Protein AF-A0A4S9UTF8-F1 (afdb_monomer)

Mean predicted aligned error: 4.85 Å

Structure (mmCIF, N/CA/C/O backbone):
data_AF-A0A4S9UTF8-F1
#
_entry.id   AF-A0A4S9UTF8-F1
#
loop_
_atom_site.group_PDB
_atom_site.id
_atom_site.type_symbol
_atom_site.label_atom_id
_atom_site.label_alt_id
_atom_site.label_comp_id
_atom_site.label_asym_id
_atom_site.label_entity_id
_atom_site.label_seq_id
_atom_site.pdbx_PDB_ins_code
_atom_site.Cartn_x
_atom_site.Cartn_y
_atom_site.Cartn_z
_atom_site.occupancy
_atom_site.B_iso_or_equiv
_atom_site.auth_seq_id
_atom_site.auth_comp_id
_atom_site.auth_asym_id
_atom_site.auth_atom_id
_atom_site.pdbx_PDB_model_num
ATOM 1 N N . MET A 1 1 ? -32.671 -12.365 -15.863 1.00 33.53 1 MET A N 1
ATOM 2 C CA . MET A 1 1 ? -31.209 -12.472 -15.680 1.00 33.53 1 MET A CA 1
ATOM 3 C C . MET A 1 1 ? -30.933 -12.474 -14.188 1.00 33.53 1 MET A C 1
ATOM 5 O O . MET A 1 1 ? -31.093 -11.444 -13.550 1.00 33.53 1 MET A O 1
ATOM 9 N N . SER A 1 2 ? -30.651 -13.649 -13.623 1.00 25.20 2 SER A N 1
ATOM 10 C CA . SER A 1 2 ? -30.282 -13.792 -12.212 1.00 25.20 2 SER A CA 1
ATOM 11 C C . SER A 1 2 ? -28.923 -13.144 -11.990 1.00 25.20 2 SER A C 1
ATOM 13 O O . SER A 1 2 ? -27.920 -13.639 -12.501 1.00 25.20 2 SER A O 1
ATOM 15 N N . TYR A 1 3 ? -28.891 -12.052 -11.228 1.00 26.22 3 TYR A N 1
ATOM 16 C CA . TYR A 1 3 ? -27.666 -11.573 -10.604 1.00 26.22 3 TYR A CA 1
ATOM 17 C C . TYR A 1 3 ? -27.252 -12.626 -9.581 1.00 26.22 3 TYR A C 1
ATOM 19 O O . TYR A 1 3 ? -27.783 -12.696 -8.474 1.00 26.22 3 TYR A O 1
ATOM 27 N N . MET A 1 4 ? -26.356 -13.514 -10.002 1.00 26.61 4 MET A N 1
ATOM 28 C CA . MET A 1 4 ? -25.652 -14.404 -9.101 1.00 26.61 4 MET A CA 1
ATOM 29 C C . MET A 1 4 ? -24.876 -13.503 -8.142 1.00 26.61 4 MET A C 1
ATOM 31 O O . MET A 1 4 ? -23.945 -12.816 -8.555 1.00 26.61 4 MET A O 1
ATOM 35 N N . LEU A 1 5 ? -25.331 -13.460 -6.888 1.00 32.47 5 LEU A N 1
ATOM 36 C CA . LEU A 1 5 ? -24.610 -12.953 -5.724 1.00 32.47 5 LEU A CA 1
ATOM 37 C C . LEU A 1 5 ? -23.286 -13.719 -5.628 1.00 32.47 5 LEU A C 1
ATOM 39 O O . LEU A 1 5 ? -23.168 -14.732 -4.942 1.00 32.47 5 LEU A O 1
ATOM 43 N N . LEU A 1 6 ? -22.317 -13.293 -6.425 1.00 30.47 6 LEU A N 1
ATOM 44 C CA . LEU A 1 6 ? -21.001 -13.883 -6.504 1.00 30.47 6 LEU A CA 1
ATOM 45 C C . LEU A 1 6 ? -20.139 -13.240 -5.423 1.00 30.47 6 LEU A C 1
ATOM 47 O O . LEU A 1 6 ? -19.870 -12.046 -5.460 1.00 30.47 6 LEU A O 1
ATOM 51 N N . TYR A 1 7 ? -19.693 -14.095 -4.505 1.00 37.62 7 TYR A N 1
ATOM 52 C CA . TYR A 1 7 ? -18.647 -13.869 -3.511 1.00 37.62 7 TYR A CA 1
ATOM 53 C C . TYR A 1 7 ? -19.020 -12.996 -2.309 1.00 37.62 7 TYR A C 1
ATOM 55 O O . TYR A 1 7 ? -18.947 -11.772 -2.312 1.00 37.62 7 TYR A O 1
ATOM 63 N N . ASN A 1 8 ? -19.327 -13.687 -1.209 1.00 32.66 8 ASN A N 1
ATOM 64 C CA . ASN A 1 8 ? -19.309 -13.127 0.135 1.00 32.66 8 ASN A CA 1
ATOM 65 C C . ASN A 1 8 ? -17.888 -12.589 0.410 1.00 32.66 8 ASN A C 1
ATOM 67 O O . ASN A 1 8 ? -16.921 -13.348 0.493 1.00 32.66 8 ASN A O 1
ATOM 71 N N . SER A 1 9 ? -17.771 -11.266 0.470 1.00 41.00 9 SER A N 1
ATOM 72 C CA . SER A 1 9 ? -16.561 -10.443 0.340 1.00 41.00 9 SER A CA 1
ATOM 73 C C . SER A 1 9 ? -15.587 -10.497 1.527 1.00 41.00 9 SER A C 1
ATOM 75 O O . SER A 1 9 ? -14.962 -9.494 1.862 1.00 41.00 9 SER A O 1
ATOM 77 N N . ARG A 1 10 ? -15.484 -11.631 2.225 1.00 46.41 10 ARG A N 1
ATOM 78 C CA . ARG A 1 10 ? -14.610 -11.778 3.403 1.00 46.41 10 ARG A CA 1
ATOM 79 C C . ARG A 1 10 ? -13.562 -12.875 3.288 1.00 46.41 10 ARG A C 1
ATOM 81 O O . ARG A 1 10 ? -12.653 -12.902 4.105 1.00 46.41 10 ARG A O 1
ATOM 88 N N . ASP A 1 11 ? -13.656 -13.726 2.271 1.00 43.62 11 ASP A N 1
ATOM 89 C CA . ASP A 1 11 ? -12.675 -14.787 2.017 1.00 43.62 11 ASP A CA 1
ATOM 90 C C . ASP A 1 11 ? -12.125 -14.688 0.587 1.00 43.62 11 ASP A C 1
ATOM 92 O O . ASP A 1 11 ? -11.982 -15.669 -0.144 1.00 43.62 11 ASP A O 1
ATOM 96 N N . THR A 1 12 ? -11.845 -13.461 0.138 1.00 41.75 12 THR A N 1
ATOM 97 C CA . THR A 1 12 ? -11.143 -13.224 -1.126 1.00 41.75 12 THR A CA 1
ATOM 98 C C . THR A 1 12 ? -9.655 -13.478 -0.921 1.00 41.75 12 THR A C 1
ATOM 100 O O . THR A 1 12 ? -8.847 -12.562 -0.807 1.00 41.75 12 THR A O 1
ATOM 103 N N . GLY A 1 13 ? -9.299 -14.756 -0.848 1.00 41.16 13 GLY A N 1
ATOM 104 C CA . GLY A 1 13 ? -8.214 -15.280 -1.665 1.00 41.16 13 GLY A CA 1
ATOM 105 C C . GLY A 1 13 ? -6.780 -14.876 -1.338 1.00 41.16 13 GLY A C 1
ATOM 106 O O . GLY A 1 13 ? -5.909 -15.495 -1.930 1.00 41.16 13 GLY A O 1
ATOM 107 N N . LEU A 1 14 ? -6.480 -13.974 -0.399 1.00 43.34 14 LEU A N 1
ATOM 108 C CA . LEU A 1 14 ? -5.104 -13.723 0.073 1.00 43.34 14 LEU A CA 1
ATOM 109 C C . LEU A 1 14 ? -4.776 -14.476 1.376 1.00 43.34 14 LEU A C 1
ATOM 111 O O . LEU A 1 14 ? -3.626 -14.839 1.602 1.00 43.34 14 LEU A O 1
ATOM 115 N N . THR A 1 15 ? -5.776 -14.867 2.168 1.00 40.97 15 THR A N 1
ATOM 116 C CA . THR A 1 15 ? -5.586 -15.547 3.467 1.00 40.97 15 THR A CA 1
ATOM 117 C C . THR A 1 15 ? -5.545 -17.079 3.388 1.00 40.97 15 THR A C 1
ATOM 119 O O . THR A 1 15 ? -4.786 -17.690 4.134 1.00 40.97 15 THR A O 1
ATOM 122 N N . LYS A 1 16 ? -6.263 -17.730 2.456 1.00 42.00 16 LYS A N 1
ATOM 123 C CA . LYS A 1 16 ? -6.234 -19.201 2.288 1.00 42.00 16 LYS A CA 1
ATOM 124 C C . LYS A 1 16 ? -5.822 -19.619 0.873 1.00 42.00 16 LYS A C 1
ATOM 126 O O . LYS A 1 16 ? -6.535 -19.342 -0.090 1.00 42.00 16 LYS A O 1
ATOM 131 N N . ARG A 1 17 ? -4.631 -20.218 0.739 1.00 49.81 17 ARG A N 1
ATOM 132 C CA . ARG A 1 17 ? -4.071 -20.700 -0.536 1.00 49.81 17 ARG A CA 1
ATOM 133 C C . ARG A 1 17 ? -4.984 -21.801 -1.083 1.00 49.81 17 ARG A C 1
ATOM 135 O O . ARG A 1 17 ? -5.144 -22.804 -0.396 1.00 49.81 17 ARG A O 1
ATOM 142 N N . PRO A 1 18 ? -5.556 -21.677 -2.294 1.00 58.59 18 PRO A N 1
ATOM 143 C CA . PRO A 1 18 ? -5.950 -22.868 -3.031 1.00 58.59 18 PRO A CA 1
ATOM 144 C C . PRO A 1 18 ? -4.688 -23.721 -3.188 1.00 58.59 18 PRO A C 1
ATOM 146 O O . PRO A 1 18 ? -3.709 -23.240 -3.765 1.00 58.59 18 PRO A O 1
ATOM 149 N N . ASP A 1 19 ? -4.680 -24.946 -2.659 1.00 59.94 19 ASP A N 1
ATOM 150 C CA . ASP A 1 19 ? -3.477 -25.797 -2.560 1.00 59.94 19 ASP A CA 1
ATOM 151 C C . ASP A 1 19 ? -2.729 -25.970 -3.901 1.00 59.94 19 ASP A C 1
ATOM 153 O O . ASP A 1 19 ? -1.529 -26.238 -3.932 1.00 59.94 19 ASP A O 1
ATOM 157 N N . ASN A 1 20 ? -3.414 -25.705 -5.016 1.00 78.00 20 ASN A N 1
ATOM 158 C CA . ASN A 1 20 ? -2.935 -25.871 -6.383 1.00 78.00 20 ASN A CA 1
ATOM 159 C C . ASN A 1 20 ? -2.398 -24.592 -7.065 1.00 78.00 20 ASN A C 1
ATOM 161 O O . ASN A 1 20 ? -2.164 -24.625 -8.276 1.00 78.00 20 ASN A O 1
ATOM 165 N N . CYS A 1 21 ? -2.204 -23.464 -6.363 1.00 86.81 21 CYS A N 1
ATOM 166 C CA . CYS A 1 21 ? -1.605 -22.284 -7.008 1.00 86.81 21 CYS A CA 1
ATOM 167 C C . CYS A 1 21 ? -0.142 -22.545 -7.428 1.00 86.81 21 CYS A C 1
ATOM 169 O O . CYS A 1 21 ? 0.635 -23.045 -6.597 1.00 86.81 21 CYS A O 1
ATOM 171 N N . PRO A 1 22 ? 0.249 -22.184 -8.672 1.00 85.44 22 PRO A N 1
ATOM 172 C CA . PRO A 1 22 ? 1.628 -22.295 -9.142 1.00 85.44 22 PRO A CA 1
ATOM 173 C C . PRO A 1 22 ? 2.615 -21.572 -8.220 1.00 85.44 22 PRO A C 1
ATOM 175 O O . PRO A 1 22 ? 2.272 -20.578 -7.587 1.00 85.44 22 PRO A O 1
ATOM 178 N N . LYS A 1 23 ? 3.845 -22.085 -8.141 1.00 87.00 23 LYS A N 1
ATOM 179 C CA . LYS A 1 23 ? 4.956 -21.380 -7.490 1.00 87.00 23 LYS A CA 1
ATOM 180 C C . LYS A 1 23 ? 5.585 -20.404 -8.483 1.00 87.00 23 LYS A C 1
ATOM 182 O O . LYS A 1 23 ? 5.668 -20.736 -9.666 1.00 87.00 23 LYS A O 1
ATOM 187 N N . ILE A 1 24 ? 6.095 -19.281 -7.981 1.00 89.31 24 ILE A N 1
ATOM 188 C CA . ILE A 1 24 ? 6.905 -18.349 -8.770 1.00 89.31 24 ILE A CA 1
ATOM 189 C C . ILE A 1 24 ? 8.188 -19.069 -9.235 1.00 89.31 24 ILE A C 1
ATOM 191 O O . ILE A 1 24 ? 8.898 -19.638 -8.396 1.00 89.31 24 ILE A O 1
ATOM 195 N N . PRO A 1 25 ? 8.486 -19.095 -10.547 1.00 87.50 25 PRO A N 1
ATOM 196 C CA . PRO A 1 25 ? 9.751 -19.608 -11.070 1.00 87.50 25 PRO A CA 1
ATOM 197 C C . PRO A 1 25 ? 10.957 -18.802 -10.570 1.00 87.50 25 PRO A C 1
ATOM 199 O O . PRO A 1 25 ? 10.846 -17.610 -10.299 1.00 87.50 25 PRO A O 1
ATOM 202 N N . ARG A 1 26 ? 12.135 -19.433 -10.475 1.00 79.69 26 ARG A N 1
ATOM 203 C CA . ARG A 1 26 ? 13.371 -18.729 -10.068 1.00 79.69 26 ARG A CA 1
ATOM 204 C C . ARG A 1 26 ? 13.816 -17.675 -11.090 1.00 79.69 26 ARG A C 1
ATOM 206 O O . ARG A 1 26 ? 14.504 -16.737 -10.720 1.00 79.69 26 ARG A O 1
ATOM 213 N N . ASP A 1 27 ? 13.423 -17.849 -12.343 1.00 79.12 27 ASP A N 1
ATOM 214 C CA . ASP A 1 27 ? 13.723 -17.031 -13.519 1.00 79.12 27 ASP A CA 1
ATOM 215 C C . ASP A 1 27 ? 12.524 -16.165 -13.942 1.00 79.12 27 ASP A C 1
ATOM 217 O O . ASP A 1 27 ? 12.320 -15.899 -15.122 1.00 79.12 27 ASP A O 1
ATOM 221 N N . ALA A 1 28 ? 11.695 -15.731 -12.986 1.00 87.56 28 ALA A N 1
ATOM 222 C CA . ALA A 1 28 ? 10.507 -14.932 -13.288 1.00 87.56 28 ALA A CA 1
ATOM 223 C C . ALA A 1 28 ? 10.833 -13.580 -13.961 1.00 87.56 28 ALA A C 1
ATOM 225 O O . ALA A 1 28 ? 9.979 -13.034 -14.659 1.00 87.56 28 ALA A O 1
ATOM 226 N N . THR A 1 29 ? 12.041 -13.040 -13.776 1.00 90.56 29 THR A N 1
ATOM 227 C CA . THR A 1 29 ? 12.493 -11.802 -14.422 1.00 90.56 29 THR A CA 1
ATOM 228 C C . THR A 1 29 ? 12.943 -12.068 -15.859 1.00 90.56 29 THR A C 1
ATOM 230 O O . THR A 1 29 ? 13.734 -12.966 -16.140 1.00 90.56 29 THR A O 1
ATOM 233 N N . HIS A 1 30 ? 12.443 -11.268 -16.796 1.00 91.25 30 HIS A N 1
ATOM 234 C CA . HIS A 1 30 ? 12.843 -11.315 -18.201 1.00 91.25 30 HIS A CA 1
ATOM 235 C C . HIS A 1 30 ? 12.611 -9.948 -18.836 1.00 91.25 30 HIS A C 1
ATOM 237 O O . HIS A 1 30 ? 11.731 -9.208 -18.408 1.00 91.25 30 HIS A O 1
ATOM 243 N N . TYR A 1 31 ? 13.402 -9.607 -19.851 1.00 96.12 31 TYR A N 1
ATOM 244 C CA . TYR A 1 31 ? 13.261 -8.329 -20.539 1.00 96.12 31 TYR A CA 1
ATOM 245 C C . TYR A 1 31 ? 11.986 -8.302 -21.399 1.00 96.12 31 TYR A C 1
ATOM 247 O O . TYR A 1 31 ? 11.886 -9.034 -22.384 1.00 96.12 31 TYR A O 1
ATOM 255 N N . ASP A 1 32 ? 11.055 -7.416 -21.052 1.00 95.38 32 ASP A N 1
ATOM 256 C CA . ASP A 1 32 ? 9.895 -7.037 -21.858 1.00 95.38 32 ASP A CA 1
ATOM 257 C C . ASP A 1 32 ? 9.656 -5.517 -21.731 1.00 95.38 32 ASP A C 1
ATOM 259 O O . ASP A 1 32 ? 9.351 -5.030 -20.634 1.00 95.38 32 ASP A O 1
ATOM 263 N N . PRO A 1 33 ? 9.796 -4.739 -22.824 1.00 95.31 33 PRO A N 1
ATOM 264 C CA . PRO A 1 33 ? 9.577 -3.295 -22.805 1.00 95.31 33 PRO A CA 1
ATOM 265 C C . PRO A 1 33 ? 8.090 -2.902 -22.802 1.00 95.31 33 PRO A C 1
ATOM 267 O O . PRO A 1 33 ? 7.767 -1.716 -22.767 1.00 95.31 33 PRO A O 1
ATOM 270 N N . LYS A 1 34 ? 7.165 -3.865 -22.896 1.00 96.38 34 LYS A N 1
ATOM 271 C CA . LYS A 1 34 ? 5.718 -3.632 -22.821 1.00 96.38 34 LYS A CA 1
ATOM 272 C C . LYS A 1 34 ? 5.196 -3.932 -21.418 1.00 96.38 34 LYS A C 1
ATOM 274 O O . LYS A 1 34 ? 5.866 -4.562 -20.609 1.00 96.38 34 LYS A O 1
ATOM 279 N N . LEU A 1 35 ? 3.967 -3.493 -21.143 1.00 97.00 35 LEU A N 1
ATOM 280 C CA . LEU A 1 35 ? 3.271 -3.857 -19.910 1.00 97.00 35 LEU A CA 1
ATOM 281 C C . LEU A 1 35 ? 3.068 -5.384 -19.841 1.00 97.00 35 LEU A C 1
ATOM 283 O O . LEU A 1 35 ? 2.482 -5.940 -20.778 1.00 97.00 35 LEU A O 1
ATOM 287 N N . PRO A 1 36 ? 3.497 -6.053 -18.752 1.00 96.81 36 PRO A N 1
ATOM 288 C CA . PRO A 1 36 ? 3.291 -7.488 -18.574 1.00 96.81 36 PRO A CA 1
ATOM 289 C C . PRO A 1 36 ? 1.811 -7.896 -18.603 1.00 96.81 36 PRO A C 1
ATOM 291 O O . PRO A 1 36 ? 0.938 -7.170 -18.128 1.00 96.81 36 PRO A O 1
ATOM 294 N N . ASP A 1 37 ? 1.522 -9.085 -19.135 1.00 96.31 37 ASP A N 1
ATOM 295 C CA . ASP A 1 37 ? 0.156 -9.611 -19.252 1.00 96.31 37 ASP A CA 1
ATOM 296 C C . ASP A 1 37 ? -0.403 -10.032 -17.868 1.00 96.31 37 ASP A C 1
ATOM 298 O O . ASP A 1 37 ? 0.105 -10.986 -17.255 1.00 96.31 37 ASP A O 1
ATOM 302 N N . PRO A 1 38 ? -1.464 -9.377 -17.347 1.00 95.62 38 PRO A N 1
ATOM 303 C CA . PRO A 1 38 ? -2.068 -9.760 -16.071 1.00 95.62 38 PRO A CA 1
ATOM 304 C C . PRO A 1 38 ? -2.715 -11.153 -16.129 1.00 95.62 38 PRO A C 1
ATOM 306 O O . PRO A 1 38 ? -2.849 -11.802 -15.092 1.00 95.62 38 PRO A O 1
ATOM 309 N N . PHE A 1 39 ? -3.050 -11.657 -17.322 1.00 96.50 39 PHE A N 1
ATOM 310 C CA . PHE A 1 39 ? -3.708 -12.944 -17.550 1.00 96.50 39 PHE A CA 1
ATOM 311 C C . PHE A 1 39 ? -2.739 -14.067 -17.950 1.00 96.50 39 PHE A C 1
ATOM 313 O O . PHE A 1 39 ? -3.159 -15.121 -18.441 1.00 96.50 39 PHE A O 1
ATOM 320 N N . ARG A 1 40 ? -1.441 -13.901 -17.680 1.00 96.06 40 ARG A N 1
ATOM 321 C CA . ARG A 1 40 ? -0.435 -14.969 -17.755 1.00 96.06 40 ARG A CA 1
ATOM 322 C C . ARG A 1 40 ? 0.343 -15.070 -16.454 1.00 96.06 40 ARG A C 1
ATOM 324 O O . ARG A 1 40 ? 0.836 -14.073 -15.950 1.00 96.06 40 ARG A O 1
ATOM 331 N N . PHE A 1 41 ? 0.476 -16.285 -15.932 1.00 95.75 41 PHE A N 1
ATOM 332 C CA . PHE A 1 41 ? 1.382 -16.584 -14.825 1.00 95.75 41 PHE A CA 1
ATOM 333 C C . PHE A 1 41 ? 2.843 -16.396 -15.245 1.00 95.75 41 PHE A C 1
ATOM 335 O O . PHE A 1 41 ? 3.173 -16.528 -16.427 1.00 95.75 41 PHE A O 1
ATOM 342 N N . ALA A 1 42 ? 3.733 -16.196 -14.272 1.00 93.31 42 ALA A N 1
ATOM 343 C CA . ALA A 1 42 ? 5.173 -16.070 -14.514 1.00 93.31 42 ALA A CA 1
ATOM 344 C C . ALA A 1 42 ? 5.784 -17.318 -15.186 1.00 93.31 42 ALA A C 1
ATOM 346 O O . ALA A 1 42 ? 6.750 -17.218 -15.930 1.00 93.31 42 ALA A O 1
ATOM 347 N N . ASN A 1 43 ? 5.185 -18.499 -14.994 1.00 91.50 43 ASN A N 1
ATOM 348 C CA . ASN A 1 43 ? 5.580 -19.734 -15.687 1.00 91.50 43 ASN A CA 1
ATOM 349 C C . ASN A 1 43 ? 5.003 -19.881 -17.115 1.00 91.50 43 ASN A C 1
ATOM 351 O O . ASN A 1 43 ? 5.086 -20.956 -17.708 1.00 91.50 43 ASN A O 1
ATOM 355 N N . GLY A 1 44 ? 4.348 -18.844 -17.645 1.00 92.44 44 GLY A N 1
ATOM 356 C CA . GLY A 1 44 ? 3.758 -18.810 -18.984 1.00 92.44 44 GLY A CA 1
ATOM 357 C C . GLY A 1 44 ? 2.350 -19.407 -19.101 1.00 92.44 44 GLY A C 1
ATOM 358 O O . GLY A 1 44 ? 1.721 -19.261 -20.157 1.00 92.44 44 GLY A O 1
ATOM 359 N N . ARG A 1 45 ? 1.813 -20.048 -18.050 1.00 94.00 45 ARG A N 1
ATOM 360 C CA . ARG A 1 45 ? 0.442 -20.588 -18.051 1.00 94.00 45 ARG A CA 1
ATOM 361 C C . ARG A 1 45 ? -0.579 -19.445 -18.209 1.00 94.00 45 ARG A C 1
ATOM 363 O O . ARG A 1 45 ? -0.472 -18.443 -17.510 1.00 94.00 45 ARG A O 1
ATOM 370 N N . PRO A 1 46 ? -1.608 -19.582 -19.063 1.00 96.62 46 PRO A N 1
ATOM 371 C CA . PRO A 1 46 ? -2.691 -18.603 -19.143 1.00 96.62 46 PRO A CA 1
ATOM 372 C C . PRO A 1 46 ? -3.647 -18.697 -17.942 1.00 96.62 46 PRO A C 1
ATOM 374 O O . PRO A 1 46 ? -3.956 -19.792 -17.463 1.00 96.62 46 PRO A O 1
ATOM 377 N N . VAL A 1 47 ? -4.173 -17.553 -17.515 1.00 95.44 47 VAL A N 1
ATOM 378 C CA . VAL A 1 47 ? -5.272 -17.409 -16.553 1.00 95.44 47 VAL A CA 1
ATOM 379 C C . VAL A 1 47 ? -6.588 -17.537 -17.317 1.00 95.44 47 VAL A C 1
ATOM 381 O O . VAL A 1 47 ? -6.884 -16.715 -18.179 1.00 95.44 47 VAL A O 1
ATOM 384 N N . LYS A 1 48 ? -7.377 -18.585 -17.047 1.00 95.00 48 LYS A N 1
ATOM 385 C CA . LYS A 1 48 ? -8.620 -18.865 -17.797 1.00 95.00 48 LYS A CA 1
ATOM 386 C C . LYS A 1 48 ? -9.879 -18.845 -16.938 1.00 95.00 48 LYS A C 1
ATOM 388 O O . LYS A 1 48 ? -10.982 -18.779 -17.470 1.00 95.00 48 LYS A O 1
ATOM 393 N N . THR A 1 49 ? -9.730 -18.952 -15.623 1.00 90.69 49 THR A N 1
ATOM 394 C CA . THR A 1 49 ? -10.840 -19.090 -14.676 1.00 90.69 49 THR A CA 1
ATOM 395 C C . THR A 1 49 ? -10.697 -18.118 -13.509 1.00 90.69 49 THR A C 1
ATOM 397 O O . THR A 1 49 ? -9.607 -17.622 -13.233 1.00 90.69 49 THR A O 1
ATOM 400 N N . ILE A 1 50 ? -11.781 -17.896 -12.759 1.00 87.94 50 ILE A N 1
ATOM 401 C CA . ILE A 1 50 ? -11.738 -17.108 -11.513 1.00 87.94 50 ILE A CA 1
ATOM 402 C C . ILE A 1 50 ? -10.753 -17.731 -10.509 1.00 87.94 50 ILE A C 1
ATOM 404 O O . ILE A 1 50 ? -10.012 -17.014 -9.845 1.00 87.94 50 ILE A O 1
ATOM 408 N N . SER A 1 51 ? -10.688 -19.065 -10.432 1.00 88.19 51 SER A N 1
ATOM 409 C CA . SER A 1 51 ? -9.716 -19.751 -9.571 1.00 88.19 51 SER A CA 1
ATOM 410 C C . SER A 1 51 ? -8.271 -19.504 -10.011 1.00 88.19 51 SER A C 1
ATOM 412 O O . SER A 1 51 ? -7.404 -19.343 -9.154 1.00 88.19 51 SER A O 1
ATOM 414 N N . ASP A 1 52 ? -8.000 -19.463 -11.321 1.00 91.69 52 ASP A N 1
ATOM 415 C CA . ASP A 1 52 ? -6.682 -19.068 -11.827 1.00 91.69 52 ASP A CA 1
ATOM 416 C C . ASP A 1 52 ? -6.385 -17.614 -11.456 1.00 91.69 52 ASP A C 1
ATOM 418 O O . ASP A 1 52 ? -5.281 -17.313 -11.019 1.00 91.69 52 ASP A O 1
ATOM 422 N N . PHE A 1 53 ? -7.371 -16.723 -11.587 1.00 91.94 53 PHE A N 1
ATOM 423 C CA . PHE A 1 53 ? -7.199 -15.306 -11.286 1.00 91.94 53 PHE A CA 1
ATOM 424 C C . PHE A 1 53 ? -6.857 -15.074 -9.809 1.00 91.94 53 PHE A C 1
ATOM 426 O O . PHE A 1 53 ? -5.923 -14.337 -9.518 1.00 91.94 53 PHE A O 1
ATOM 433 N N . VAL A 1 54 ? -7.502 -15.785 -8.877 1.00 90.12 54 VAL A N 1
ATOM 434 C CA . VAL A 1 54 ? -7.137 -15.743 -7.447 1.00 90.12 54 VAL A CA 1
ATOM 435 C C . VAL A 1 54 ? -5.689 -16.199 -7.221 1.00 90.12 54 VAL A C 1
ATOM 437 O O . VAL A 1 54 ? -4.952 -15.577 -6.455 1.00 90.12 54 VAL A O 1
ATOM 440 N N . CYS A 1 55 ? -5.244 -17.261 -7.900 1.00 92.50 55 CYS A N 1
ATOM 441 C CA . CYS A 1 55 ? -3.845 -17.687 -7.831 1.00 92.50 55 CYS A CA 1
ATOM 442 C C . CYS A 1 55 ? -2.892 -16.666 -8.461 1.00 92.50 55 CYS A C 1
ATOM 444 O O . CYS A 1 55 ? -1.790 -16.470 -7.954 1.00 92.50 55 CYS A O 1
ATOM 446 N N . ARG A 1 56 ? -3.306 -15.999 -9.539 1.00 95.06 56 ARG A N 1
ATOM 447 C CA . ARG A 1 56 ? -2.512 -14.959 -10.189 1.00 95.06 56 ARG A CA 1
ATOM 448 C C . ARG A 1 56 ? -2.393 -13.718 -9.313 1.00 95.06 56 ARG A C 1
ATOM 450 O O . ARG A 1 56 ? -1.293 -13.205 -9.189 1.00 95.06 56 ARG A O 1
ATOM 457 N N . GLN A 1 57 ? -3.457 -13.282 -8.640 1.00 94.06 57 GLN A N 1
ATOM 458 C CA . GLN A 1 57 ? -3.390 -12.170 -7.684 1.00 94.06 57 GLN A CA 1
ATOM 459 C C . GLN A 1 57 ? -2.381 -12.450 -6.561 1.00 94.06 57 GLN A C 1
ATOM 461 O O . GLN A 1 57 ? -1.608 -11.570 -6.192 1.00 94.06 57 GLN A O 1
ATOM 466 N N . ARG A 1 58 ? -2.322 -13.691 -6.058 1.00 91.44 58 ARG A N 1
ATOM 467 C CA . ARG A 1 58 ? -1.279 -14.100 -5.103 1.00 91.44 58 ARG A CA 1
ATOM 468 C C . ARG A 1 58 ? 0.119 -14.015 -5.702 1.00 91.44 58 ARG A C 1
ATOM 470 O O . ARG A 1 58 ? 0.985 -13.407 -5.090 1.00 91.44 58 ARG A O 1
ATOM 477 N N . GLU A 1 59 ? 0.320 -14.591 -6.888 1.00 95.50 59 GLU A N 1
ATOM 478 C CA . GLU A 1 59 ? 1.614 -14.558 -7.580 1.00 95.50 59 GLU A CA 1
ATOM 479 C C . GLU A 1 59 ? 2.087 -13.114 -7.796 1.00 95.50 59 GLU A C 1
ATOM 481 O O . GLU A 1 59 ? 3.223 -12.783 -7.486 1.00 95.50 59 GLU A O 1
ATOM 486 N N . VAL A 1 60 ? 1.199 -12.227 -8.250 1.00 96.88 60 VAL A N 1
ATOM 487 C CA . VAL A 1 60 ? 1.486 -10.800 -8.440 1.00 96.88 60 VAL A CA 1
ATOM 488 C C . VAL A 1 60 ? 1.827 -10.117 -7.117 1.00 96.88 60 VAL A C 1
ATOM 490 O O . VAL A 1 60 ? 2.824 -9.406 -7.046 1.00 96.88 60 VAL A O 1
ATOM 493 N N . SER A 1 61 ? 1.054 -10.355 -6.054 1.00 96.56 61 SER A N 1
ATOM 494 C CA . SER A 1 61 ? 1.343 -9.800 -4.726 1.00 96.56 61 SER A CA 1
ATOM 495 C C . SER A 1 61 ? 2.701 -10.259 -4.186 1.00 96.56 61 SER A C 1
ATOM 497 O O . SER A 1 61 ? 3.440 -9.455 -3.618 1.00 96.56 61 SER A O 1
ATOM 499 N N . GLU A 1 62 ? 3.050 -11.532 -4.367 1.00 95.50 62 GLU A N 1
ATOM 500 C CA . GLU A 1 62 ? 4.357 -12.077 -3.993 1.00 95.50 62 GLU A CA 1
ATOM 501 C C . GLU A 1 62 ? 5.483 -11.467 -4.842 1.00 95.50 62 GLU A C 1
ATOM 503 O O . GLU A 1 62 ? 6.520 -11.106 -4.294 1.00 95.50 62 GLU A O 1
ATOM 508 N N . LEU A 1 63 ? 5.284 -11.281 -6.152 1.00 97.56 63 LEU A N 1
ATOM 509 C CA . LEU A 1 63 ? 6.267 -10.629 -7.022 1.00 97.56 63 LEU A CA 1
ATOM 510 C C . LEU A 1 63 ? 6.541 -9.179 -6.593 1.00 97.56 63 LEU A C 1
ATOM 512 O O . LEU A 1 63 ? 7.706 -8.816 -6.436 1.00 97.56 63 LEU A O 1
ATOM 516 N N . PHE A 1 64 ? 5.499 -8.380 -6.334 1.00 98.50 64 PHE A N 1
ATOM 517 C CA . PHE A 1 64 ? 5.661 -7.014 -5.823 1.00 98.50 64 PHE A CA 1
ATOM 518 C C . PHE A 1 64 ? 6.422 -6.999 -4.495 1.00 98.50 64 PHE A C 1
ATOM 520 O O . PHE A 1 64 ? 7.366 -6.233 -4.331 1.00 98.50 64 PHE A O 1
ATOM 527 N N . GLN A 1 65 ? 6.076 -7.875 -3.551 1.00 97.81 65 GLN A N 1
ATOM 528 C CA . GLN A 1 65 ? 6.776 -7.955 -2.265 1.00 97.81 65 GLN A CA 1
ATOM 529 C C . GLN A 1 65 ? 8.239 -8.409 -2.404 1.00 97.81 65 GLN A C 1
ATOM 531 O O . GLN A 1 65 ? 9.106 -7.900 -1.694 1.00 97.81 65 GLN A O 1
ATOM 536 N N . ASN A 1 66 ? 8.532 -9.332 -3.321 1.00 96.38 66 ASN A N 1
ATOM 537 C CA . ASN A 1 66 ? 9.872 -9.892 -3.510 1.00 96.38 66 ASN A CA 1
ATOM 538 C C . ASN A 1 66 ? 10.815 -8.990 -4.307 1.00 96.38 66 ASN A C 1
ATOM 540 O O . ASN A 1 66 ? 12.023 -9.127 -4.150 1.00 96.38 66 ASN A O 1
ATOM 544 N N . LEU A 1 67 ? 10.293 -8.112 -5.168 1.00 97.69 67 LEU A N 1
ATOM 545 C CA . LEU A 1 67 ? 11.120 -7.343 -6.106 1.00 97.69 67 LEU A CA 1
ATOM 546 C C . LEU A 1 67 ? 11.011 -5.823 -5.925 1.00 97.69 67 LEU A C 1
ATOM 548 O O . LEU A 1 67 ? 11.923 -5.117 -6.334 1.00 97.69 67 LEU A O 1
ATOM 552 N N . GLU A 1 68 ? 9.957 -5.309 -5.279 1.00 98.75 68 GLU A N 1
ATOM 553 C CA . GLU A 1 68 ? 9.721 -3.858 -5.188 1.00 98.75 68 GLU A CA 1
ATOM 554 C C . GLU A 1 68 ? 9.388 -3.365 -3.771 1.00 98.75 68 GLU A C 1
ATOM 556 O O . GLU A 1 68 ? 10.020 -2.448 -3.261 1.00 98.75 68 GLU A O 1
ATOM 561 N N . LEU A 1 69 ? 8.401 -3.958 -3.101 1.00 98.69 69 LEU A N 1
ATOM 562 C CA . LEU A 1 69 ? 7.804 -3.400 -1.882 1.00 98.69 69 LEU A CA 1
ATOM 563 C C . LEU A 1 69 ? 8.452 -3.914 -0.585 1.00 98.69 69 LEU A C 1
ATOM 565 O O . LEU A 1 69 ? 8.400 -3.246 0.455 1.00 98.69 69 LEU A O 1
ATOM 569 N N . GLY A 1 70 ? 9.063 -5.098 -0.620 1.00 98.00 70 GLY A N 1
ATOM 570 C CA . GLY A 1 70 ? 9.455 -5.846 0.575 1.00 98.00 70 GLY A CA 1
ATOM 571 C C . GLY A 1 70 ? 8.292 -6.664 1.146 1.00 98.00 70 GLY A C 1
ATOM 572 O O . GLY A 1 70 ? 7.128 -6.476 0.791 1.00 98.00 70 GLY A O 1
ATOM 573 N N . THR A 1 71 ? 8.593 -7.607 2.040 1.00 96.44 71 THR A N 1
ATOM 574 C CA . THR A 1 71 ? 7.584 -8.552 2.553 1.00 96.44 71 THR A CA 1
ATOM 575 C C . THR A 1 71 ? 6.712 -7.905 3.621 1.00 96.44 71 THR A C 1
ATOM 577 O O . THR A 1 71 ? 7.216 -7.544 4.686 1.00 96.44 71 THR A O 1
ATOM 580 N N . LYS A 1 72 ? 5.397 -7.832 3.400 1.00 97.44 72 LYS A N 1
ATOM 581 C CA . LYS A 1 72 ? 4.430 -7.395 4.411 1.00 97.44 72 LYS A CA 1
ATOM 582 C C . LYS A 1 72 ? 4.163 -8.542 5.397 1.00 97.44 72 LYS A C 1
ATOM 584 O O . LYS A 1 72 ? 3.572 -9.546 5.001 1.00 97.44 72 LYS A O 1
ATOM 589 N N . PRO A 1 73 ? 4.536 -8.422 6.685 1.00 95.62 73 PRO A N 1
ATOM 590 C CA . PRO A 1 73 ? 4.233 -9.455 7.668 1.00 95.62 73 PRO A CA 1
ATOM 591 C C . PRO A 1 73 ? 2.724 -9.672 7.822 1.00 95.62 73 PRO A C 1
ATOM 593 O O . PRO A 1 73 ? 1.908 -8.774 7.570 1.00 95.62 73 PRO A O 1
ATOM 596 N N . GLY A 1 74 ? 2.365 -10.862 8.303 1.00 93.38 74 GLY A N 1
ATOM 597 C CA . GLY A 1 74 ? 0.998 -11.203 8.679 1.00 93.38 74 GLY A CA 1
ATOM 598 C C . GLY A 1 74 ? 0.494 -10.435 9.908 1.00 93.38 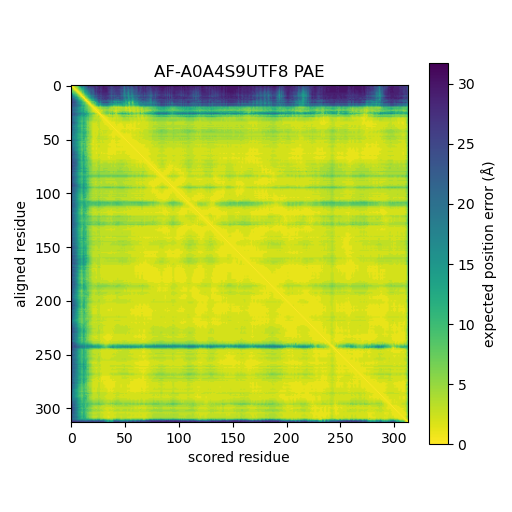74 GLY A C 1
ATOM 599 O O . GLY A 1 74 ? 0.957 -9.340 10.246 1.00 93.38 74 GLY A O 1
ATOM 600 N N . LYS A 1 75 ? -0.513 -11.006 10.572 1.00 94.75 75 LYS A N 1
ATOM 601 C CA . LYS A 1 75 ? -0.958 -10.527 11.883 1.00 94.75 75 LYS A CA 1
ATOM 602 C C . LYS A 1 75 ? 0.156 -10.803 12.915 1.00 94.75 75 LYS A C 1
ATOM 604 O O . LYS A 1 75 ? 0.713 -11.897 12.860 1.00 94.75 75 LYS A O 1
ATOM 609 N N . PRO A 1 76 ? 0.497 -9.842 13.793 1.00 96.19 76 PRO A N 1
ATOM 610 C CA . PRO A 1 76 ? 1.471 -10.054 14.869 1.00 96.19 76 PRO A CA 1
ATOM 611 C C . PRO A 1 76 ? 0.953 -11.063 15.911 1.00 96.19 76 PRO A C 1
ATOM 613 O O . PRO A 1 76 ? -0.232 -11.410 15.890 1.00 96.19 76 PRO A O 1
ATOM 616 N N . ASP A 1 77 ? 1.816 -11.482 16.841 1.00 97.62 77 ASP A N 1
ATOM 617 C CA . ASP A 1 77 ? 1.479 -12.456 17.894 1.00 97.62 77 ASP A CA 1
ATOM 618 C C . ASP A 1 77 ? 0.320 -11.969 18.770 1.00 97.62 77 ASP A C 1
ATOM 620 O O . ASP A 1 77 ? -0.585 -12.733 19.114 1.00 97.62 77 ASP A O 1
ATOM 624 N N . ALA A 1 78 ? 0.307 -10.669 19.073 1.00 98.12 78 ALA A N 1
ATOM 625 C CA . ALA A 1 78 ? -0.815 -10.005 19.716 1.00 98.12 78 ALA A CA 1
ATOM 626 C C . ALA A 1 78 ? -1.099 -8.637 19.087 1.00 98.12 78 ALA A C 1
ATOM 628 O O . ALA A 1 78 ? -0.195 -7.893 18.706 1.00 98.12 78 ALA A O 1
ATOM 629 N N . VAL A 1 79 ? -2.386 -8.296 19.010 1.00 98.19 79 VAL A N 1
ATOM 630 C CA . VAL A 1 79 ? -2.867 -6.953 18.678 1.00 98.19 79 VAL A CA 1
ATOM 631 C C . VAL A 1 79 ? -4.092 -6.642 19.528 1.00 98.19 79 VAL A C 1
ATOM 633 O O . VAL A 1 79 ? -4.992 -7.474 19.658 1.00 98.19 79 VAL A O 1
ATOM 636 N N . SER A 1 80 ? -4.116 -5.458 20.124 1.00 98.38 80 SER A N 1
ATOM 637 C CA . SER A 1 80 ? -5.211 -4.971 20.959 1.00 98.38 80 SER A CA 1
ATOM 638 C C . SER A 1 80 ? -5.405 -3.472 20.753 1.00 98.38 80 SER A C 1
ATOM 640 O O . SER A 1 80 ? -4.563 -2.799 20.154 1.00 98.38 80 SER A O 1
ATOM 642 N N . GLY A 1 81 ? -6.525 -2.937 21.230 1.00 98.06 81 GLY A N 1
ATOM 643 C CA . GLY A 1 81 ? -6.738 -1.502 21.185 1.00 98.06 81 GLY A CA 1
ATOM 644 C C . GLY A 1 81 ? -7.833 -1.001 22.109 1.00 98.06 81 GLY A C 1
ATOM 645 O O . GLY A 1 81 ? -8.596 -1.771 22.694 1.00 98.06 81 GLY A O 1
ATOM 646 N N . SER A 1 82 ? -7.885 0.318 22.244 1.00 98.44 82 SER A N 1
ATOM 647 C CA . SER A 1 82 ? -8.866 1.047 23.044 1.00 98.44 82 SER A CA 1
ATOM 648 C C . SER A 1 82 ? -9.226 2.365 22.359 1.00 98.44 82 SER A C 1
ATOM 650 O O . SER A 1 82 ? -8.473 2.874 21.534 1.00 98.44 82 SER A O 1
ATOM 652 N N . ILE A 1 83 ? -10.399 2.915 22.674 1.00 98.44 83 ILE A N 1
ATOM 653 C CA . ILE A 1 83 ? -10.900 4.156 22.076 1.00 98.44 83 ILE A CA 1
ATOM 654 C C . ILE A 1 83 ? -11.275 5.142 23.181 1.00 98.44 83 ILE A C 1
ATOM 656 O O . ILE A 1 83 ? -12.061 4.813 24.070 1.00 98.44 83 ILE A O 1
ATOM 660 N N . PHE A 1 84 ? -10.720 6.355 23.131 1.00 97.75 84 PHE A N 1
ATOM 661 C CA . PHE A 1 84 ? -11.065 7.439 24.054 1.00 97.75 84 PHE A CA 1
ATOM 662 C C . PHE A 1 84 ? -11.046 8.794 23.343 1.00 97.75 84 PHE A C 1
ATOM 664 O O . PHE A 1 84 ? -10.034 9.198 22.773 1.00 97.75 84 PHE A O 1
ATOM 671 N N . GLY A 1 85 ? -12.177 9.506 23.358 1.00 94.88 85 GLY A N 1
ATOM 672 C CA . GLY A 1 85 ? -12.285 10.829 22.728 1.00 94.88 85 GLY A CA 1
ATOM 673 C C . GLY A 1 85 ? -11.925 10.837 21.236 1.00 94.88 85 GLY A C 1
ATOM 674 O O . GLY A 1 85 ? -11.321 11.791 20.766 1.00 94.88 85 GLY A O 1
ATOM 675 N N . GLY A 1 86 ? -12.219 9.750 20.512 1.00 96.19 86 GLY A N 1
ATOM 676 C CA . GLY A 1 86 ? -11.843 9.576 19.103 1.00 96.19 86 GLY A CA 1
ATOM 677 C C . GLY A 1 86 ? -10.420 9.052 18.876 1.00 96.19 86 GLY A C 1
ATOM 678 O O . GLY A 1 86 ? -10.129 8.586 17.784 1.00 96.19 86 GLY A O 1
ATOM 679 N N . ASN A 1 87 ? -9.546 9.038 19.884 1.00 98.44 87 ASN A N 1
ATOM 680 C CA . ASN A 1 87 ? -8.203 8.464 19.769 1.00 98.44 87 ASN A CA 1
ATOM 681 C C . ASN A 1 87 ? -8.269 6.937 19.878 1.00 98.44 87 ASN A C 1
ATOM 683 O O . ASN A 1 87 ? -8.592 6.411 20.947 1.00 98.44 87 ASN A O 1
ATOM 687 N N . LEU A 1 88 ? -7.987 6.239 18.779 1.00 98.69 88 LEU A N 1
ATOM 688 C CA . LEU A 1 88 ? -7.948 4.783 18.711 1.00 98.69 88 LEU A CA 1
ATOM 689 C C . LEU A 1 88 ? -6.517 4.320 18.989 1.00 98.69 88 LEU A C 1
ATOM 691 O O . LEU A 1 88 ? -5.685 4.312 18.091 1.00 98.69 88 LEU A O 1
ATOM 695 N N . SER A 1 89 ? -6.220 3.946 20.230 1.00 98.56 89 SER A N 1
ATOM 696 C CA . SER A 1 89 ? -4.924 3.364 20.579 1.00 98.56 89 SER A CA 1
ATOM 697 C C . SER A 1 89 ? -4.844 1.933 20.065 1.00 98.56 89 SER A C 1
ATOM 699 O O . SER A 1 89 ? -5.740 1.132 20.333 1.00 98.56 89 SER A O 1
ATOM 701 N N . ILE A 1 90 ? -3.772 1.611 19.347 1.00 98.81 90 ILE A N 1
ATOM 702 C CA . ILE A 1 90 ? -3.491 0.278 18.814 1.00 98.81 90 ILE A CA 1
ATOM 703 C C . ILE A 1 90 ? -2.139 -0.161 19.349 1.00 98.81 90 ILE A C 1
ATOM 705 O O . ILE A 1 90 ? -1.145 0.534 19.146 1.00 98.81 90 ILE A O 1
ATOM 709 N N . THR A 1 91 ? -2.093 -1.328 19.983 1.00 98.81 91 THR A N 1
ATOM 710 C CA . THR A 1 91 ? -0.872 -1.953 20.495 1.00 98.81 91 THR A CA 1
ATOM 711 C C . THR A 1 91 ? -0.636 -3.266 19.760 1.00 98.81 91 THR A C 1
ATOM 713 O O . THR A 1 91 ? -1.557 -4.070 19.619 1.00 98.81 91 THR A O 1
ATOM 716 N N . ALA A 1 92 ? 0.589 -3.486 19.285 1.00 98.69 92 ALA A N 1
ATOM 717 C CA . ALA A 1 92 ? 0.985 -4.700 18.576 1.00 98.69 92 ALA A CA 1
ATOM 718 C C . ALA A 1 92 ? 2.285 -5.263 19.153 1.00 98.69 92 ALA A C 1
ATOM 720 O O . ALA A 1 92 ? 3.215 -4.498 19.415 1.00 98.69 92 ALA A O 1
ATOM 721 N N . THR A 1 93 ? 2.344 -6.588 19.296 1.00 98.62 93 THR A N 1
ATOM 722 C CA . THR A 1 93 ? 3.477 -7.310 19.889 1.00 98.62 93 THR A CA 1
ATOM 723 C C . THR A 1 93 ? 3.930 -8.452 18.988 1.00 98.62 93 THR A C 1
ATOM 725 O O . THR A 1 93 ? 3.097 -9.225 18.515 1.00 98.62 93 THR A O 1
ATOM 728 N N . VAL A 1 94 ? 5.240 -8.550 18.768 1.00 98.00 94 VAL A N 1
ATOM 729 C CA . VAL A 1 94 ? 5.921 -9.657 18.080 1.00 98.00 94 VAL A CA 1
ATOM 730 C C . VAL A 1 94 ? 7.111 -10.050 18.939 1.00 98.00 94 VAL A C 1
ATOM 732 O O . VAL A 1 94 ? 7.929 -9.191 19.273 1.00 98.00 94 VAL A O 1
ATOM 735 N N . ASP A 1 95 ? 7.188 -11.321 19.316 1.00 95.81 95 ASP A N 1
ATOM 736 C CA . ASP A 1 95 ? 8.138 -11.823 20.305 1.00 95.81 95 ASP A CA 1
ATOM 737 C C . ASP A 1 95 ? 8.093 -10.983 21.604 1.00 95.81 95 ASP A C 1
ATOM 739 O O . ASP A 1 95 ? 7.073 -10.912 22.291 1.00 95.81 95 ASP A O 1
ATOM 743 N N . ASP A 1 96 ? 9.200 -10.322 21.946 1.00 95.81 96 ASP A N 1
ATOM 744 C CA . ASP A 1 96 ? 9.369 -9.449 23.108 1.00 95.81 96 ASP A CA 1
ATOM 745 C C . ASP A 1 96 ? 9.171 -7.953 22.793 1.00 95.81 96 ASP A C 1
ATOM 747 O O . ASP A 1 96 ? 9.232 -7.111 23.692 1.00 95.81 96 ASP A O 1
ATOM 751 N N . LYS A 1 97 ? 8.927 -7.597 21.527 1.00 98.25 97 LYS A N 1
ATOM 752 C CA . LYS A 1 97 ? 8.828 -6.206 21.066 1.00 98.25 97 LYS A CA 1
ATOM 753 C C . LYS A 1 97 ? 7.384 -5.771 20.997 1.00 98.25 97 LYS A C 1
ATOM 755 O O . LYS A 1 97 ? 6.533 -6.479 20.470 1.00 98.25 97 LYS A O 1
ATOM 760 N N . THR A 1 98 ? 7.111 -4.577 21.508 1.00 98.56 98 THR A N 1
ATOM 761 C CA . THR A 1 98 ? 5.777 -3.980 21.494 1.00 98.56 98 THR A CA 1
ATOM 762 C C . THR A 1 98 ? 5.859 -2.539 21.030 1.00 98.56 98 THR A C 1
ATOM 764 O O . THR A 1 98 ? 6.672 -1.767 21.530 1.00 98.56 98 THR A O 1
ATOM 767 N N . ILE A 1 99 ? 4.965 -2.173 20.118 1.00 98.75 99 ILE A N 1
ATOM 768 C CA . ILE A 1 99 ? 4.756 -0.791 19.685 1.00 98.75 99 ILE A CA 1
ATOM 769 C C . ILE A 1 99 ? 3.318 -0.369 19.958 1.00 98.75 99 ILE A C 1
ATOM 771 O O . ILE A 1 99 ? 2.423 -1.202 20.121 1.00 98.75 99 ILE A O 1
ATOM 775 N N . SER A 1 100 ? 3.070 0.937 19.987 1.00 98.69 100 SER A N 1
ATOM 776 C CA . SER A 1 100 ? 1.710 1.477 19.983 1.00 98.69 100 SER A CA 1
ATOM 777 C C . SER A 1 100 ? 1.611 2.718 19.115 1.00 98.69 100 SER A C 1
ATOM 779 O O . SER A 1 100 ? 2.542 3.518 19.081 1.00 98.69 100 SER A O 1
ATOM 781 N N . PHE A 1 101 ? 0.496 2.893 18.417 1.00 98.81 101 PHE A N 1
ATOM 782 C CA . PHE A 1 101 ? 0.220 4.055 17.571 1.00 98.81 101 PHE A CA 1
ATOM 783 C C . PHE A 1 101 ? -1.265 4.420 17.631 1.00 98.81 101 PHE A C 1
ATOM 785 O O . PHE A 1 101 ? -2.089 3.593 18.026 1.00 98.81 101 PHE A O 1
ATOM 792 N N . ILE A 1 102 ? -1.592 5.681 17.334 1.00 98.75 102 ILE A N 1
ATOM 793 C CA . ILE A 1 102 ? -2.886 6.268 17.711 1.00 98.75 102 ILE A CA 1
ATOM 794 C C . ILE A 1 102 ? -3.500 7.038 16.532 1.00 98.75 102 ILE A C 1
ATOM 796 O O . ILE A 1 102 ? -3.370 8.261 16.460 1.00 98.75 102 ILE A O 1
ATOM 800 N N . PRO A 1 103 ? -4.177 6.362 15.587 1.00 98.75 103 PRO A N 1
ATOM 801 C CA . PRO A 1 103 ? -5.056 7.045 14.648 1.00 98.75 103 PRO A CA 1
ATOM 802 C C . PRO A 1 103 ? -6.235 7.722 15.362 1.00 98.75 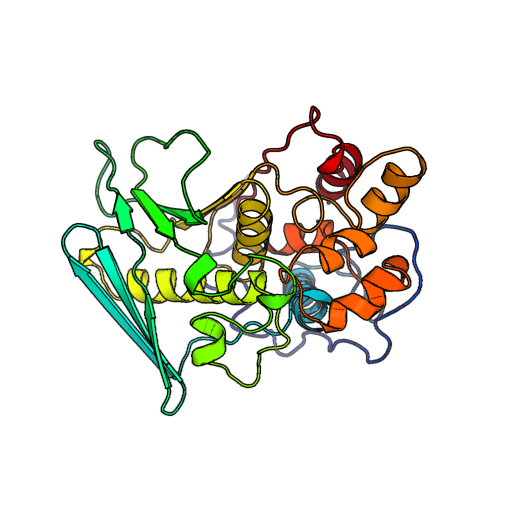103 PRO A C 1
ATOM 804 O O . PRO A 1 103 ? -6.695 7.280 16.419 1.00 98.75 103 PRO A O 1
ATOM 807 N N . THR A 1 104 ? -6.771 8.779 14.756 1.00 98.69 104 THR A N 1
ATOM 808 C CA . THR A 1 104 ? -7.925 9.517 15.290 1.00 98.69 104 THR A CA 1
ATOM 809 C C . THR A 1 104 ? -9.164 9.302 14.433 1.00 98.69 104 THR A C 1
ATOM 811 O O . THR A 1 104 ? -9.106 9.365 13.211 1.00 98.69 104 THR A O 1
ATOM 814 N N . ILE A 1 105 ? -10.303 9.045 15.074 1.00 98.75 105 ILE A N 1
ATOM 815 C CA . ILE A 1 105 ? -11.607 8.864 14.440 1.00 98.75 105 ILE A CA 1
ATOM 816 C C . ILE A 1 105 ? -12.409 10.155 14.585 1.00 98.75 105 ILE A C 1
ATOM 818 O O . ILE A 1 105 ? -12.784 10.550 15.690 1.00 98.75 105 ILE A O 1
ATOM 822 N N . THR A 1 106 ? -12.726 10.776 13.455 1.00 98.50 106 THR A N 1
ATOM 823 C CA . THR A 1 106 ? -13.712 11.853 13.355 1.00 98.50 106 THR A CA 1
ATOM 824 C C . THR A 1 106 ? -15.037 11.271 12.886 1.00 98.50 106 THR A C 1
ATOM 826 O O . THR A 1 106 ? -15.136 10.743 11.777 1.00 98.50 106 THR A O 1
ATOM 829 N N . TYR A 1 107 ? -16.064 11.361 13.729 1.00 98.06 107 TYR A N 1
ATOM 830 C CA . TYR A 1 107 ? -17.400 10.868 13.398 1.00 98.06 107 TYR A CA 1
ATOM 831 C C . TYR A 1 107 ? -18.175 11.880 12.546 1.00 98.06 107 TYR A C 1
ATOM 833 O O . TYR A 1 107 ? -18.040 13.089 12.755 1.00 98.06 107 TYR A O 1
ATOM 841 N N . PRO A 1 108 ? -19.003 11.411 11.599 1.00 97.06 108 PRO A N 1
ATOM 842 C CA . PRO A 1 108 ? -19.815 12.294 10.778 1.00 97.06 108 PRO A CA 1
ATOM 843 C C . PRO A 1 108 ? -20.948 12.925 11.600 1.00 97.06 108 PRO A C 1
ATOM 845 O O . PRO A 1 108 ? -21.449 12.334 12.554 1.00 97.06 108 PRO A O 1
ATOM 848 N N . LEU A 1 109 ? -21.405 14.112 11.184 1.00 94.69 109 LEU A N 1
ATOM 849 C CA . LEU A 1 109 ? -22.563 14.789 11.794 1.00 94.69 109 LEU A CA 1
ATOM 850 C C . LEU A 1 109 ? -23.901 14.088 11.499 1.00 94.69 109 LEU A C 1
ATOM 852 O O . LEU A 1 109 ? -24.870 14.277 12.225 1.00 94.69 109 LEU A O 1
ATOM 856 N N . ASN A 1 110 ? -23.955 13.307 10.418 1.00 94.88 110 ASN A N 1
ATOM 857 C CA . ASN A 1 110 ? -25.139 12.590 9.946 1.00 94.88 110 ASN A CA 1
ATOM 858 C C . ASN A 1 110 ? -24.814 11.102 9.761 1.00 94.88 110 ASN A C 1
ATOM 860 O O . ASN A 1 110 ? -23.646 10.725 9.714 1.00 94.88 110 ASN A O 1
ATOM 864 N N . GLY A 1 111 ? -25.838 10.267 9.576 1.00 93.69 111 GLY A N 1
ATOM 865 C CA . GLY A 1 111 ? -25.698 8.819 9.382 1.00 93.69 111 GLY A CA 1
ATOM 866 C C . GLY A 1 111 ? -26.114 8.016 10.614 1.00 93.69 111 GLY A C 1
ATOM 867 O O . GLY A 1 111 ? -26.620 8.561 11.591 1.00 93.69 111 GLY A O 1
ATOM 868 N N . THR A 1 112 ? -25.934 6.698 10.559 1.00 95.75 112 THR A N 1
ATOM 869 C CA . THR A 1 112 ? -26.309 5.788 11.649 1.00 95.75 112 THR A CA 1
ATOM 870 C C . THR A 1 112 ? -25.166 4.821 11.914 1.00 95.75 112 THR A C 1
ATOM 872 O O . THR A 1 112 ? -24.674 4.182 10.984 1.00 95.75 112 THR A O 1
ATOM 875 N N . ALA A 1 113 ? -24.751 4.720 13.177 1.00 96.75 113 ALA A N 1
ATOM 876 C CA . ALA A 1 113 ? -23.742 3.762 13.606 1.00 96.75 113 ALA A CA 1
ATOM 877 C C . ALA A 1 113 ? -24.231 2.303 13.422 1.00 96.75 113 ALA A C 1
ATOM 879 O O . ALA A 1 113 ? -25.423 2.037 13.595 1.00 96.75 113 ALA A O 1
ATOM 880 N N . PRO A 1 114 ? -23.334 1.341 13.136 1.00 98.12 114 PRO A N 1
ATOM 881 C CA . PRO A 1 114 ? -21.904 1.537 12.912 1.00 98.12 114 PRO A CA 1
ATOM 882 C C . PRO A 1 114 ? -21.612 2.199 11.551 1.00 98.12 114 PRO A C 1
ATOM 884 O O . PRO A 1 114 ? -22.179 1.821 10.525 1.00 98.12 114 PRO A O 1
ATOM 887 N N . TYR A 1 115 ? -20.735 3.204 11.549 1.00 98.62 115 TYR A N 1
ATOM 888 C CA . TYR A 1 115 ? -20.447 4.035 10.381 1.00 98.62 115 TYR A CA 1
ATOM 889 C C . TYR A 1 115 ? -19.478 3.336 9.416 1.00 98.62 115 TYR A C 1
ATOM 891 O O . TYR A 1 115 ? -18.526 2.700 9.873 1.00 98.62 115 TYR A O 1
ATOM 899 N N . PRO A 1 116 ? -19.639 3.481 8.087 1.00 98.62 116 PRO A N 1
ATOM 900 C CA . PRO A 1 116 ? -18.516 3.274 7.175 1.00 98.62 116 PRO A CA 1
ATOM 901 C C . PRO A 1 116 ? -17.383 4.252 7.513 1.00 98.62 116 PRO A C 1
ATOM 903 O O . PRO A 1 116 ? -17.641 5.335 8.044 1.00 98.62 116 PRO A O 1
ATOM 906 N N . ALA A 1 117 ? -16.144 3.897 7.179 1.00 98.81 117 ALA A N 1
ATOM 907 C CA . ALA A 1 117 ? -14.997 4.756 7.448 1.00 98.81 117 ALA A CA 1
ATOM 908 C C . ALA A 1 117 ? -14.011 4.827 6.281 1.00 98.81 117 ALA A C 1
ATOM 910 O O . ALA A 1 117 ? -13.820 3.854 5.554 1.00 98.81 117 ALA A O 1
ATOM 911 N N . ILE A 1 118 ? -13.352 5.976 6.140 1.00 98.94 118 ILE A N 1
ATOM 912 C CA . ILE A 1 118 ? -12.188 6.168 5.271 1.00 98.94 118 ILE A CA 1
ATOM 913 C C . ILE A 1 118 ? -10.955 6.311 6.161 1.00 98.94 118 ILE A C 1
ATOM 915 O O . ILE A 1 118 ? -10.900 7.217 6.990 1.00 98.94 118 ILE A O 1
ATOM 919 N N . ILE A 1 119 ? -9.961 5.446 5.972 1.00 98.94 119 ILE A N 1
ATOM 920 C CA . ILE A 1 119 ? -8.621 5.619 6.532 1.00 98.94 119 ILE A CA 1
ATOM 921 C C . ILE A 1 119 ? -7.854 6.578 5.618 1.00 98.94 119 ILE A C 1
ATOM 923 O O . ILE A 1 119 ? -7.561 6.242 4.471 1.00 98.94 119 ILE A O 1
ATOM 927 N N . ALA A 1 120 ? -7.557 7.775 6.113 1.00 98.88 120 ALA A N 1
ATOM 928 C CA . ALA A 1 120 ? -6.810 8.800 5.397 1.00 98.88 120 ALA A CA 1
ATOM 929 C C . ALA A 1 120 ? -5.353 8.814 5.877 1.00 98.88 120 ALA A C 1
ATOM 931 O O . ALA A 1 120 ? -5.092 9.062 7.056 1.00 98.88 120 ALA A O 1
ATOM 932 N N . PHE A 1 121 ? -4.418 8.531 4.972 1.00 98.81 121 PHE A N 1
ATOM 933 C CA . PHE A 1 121 ? -2.981 8.627 5.238 1.00 98.81 121 PHE A CA 1
ATOM 934 C C . PHE A 1 121 ? -2.600 10.097 5.415 1.00 98.81 121 PHE A C 1
ATOM 936 O O . PHE A 1 121 ? -2.891 10.912 4.540 1.00 98.81 121 PHE A O 1
ATOM 943 N N . GLY A 1 122 ? -2.008 10.433 6.560 1.00 97.81 122 GLY A N 1
ATOM 944 C CA . GLY A 1 122 ? -1.650 11.794 6.951 1.00 97.81 122 GLY A CA 1
ATOM 945 C C . GLY A 1 122 ? -2.871 12.668 7.245 1.00 97.81 122 GLY A C 1
ATOM 946 O O . GLY A 1 122 ? -3.115 13.046 8.388 1.00 97.81 122 GLY A O 1
ATOM 947 N N . SER A 1 123 ? -3.651 12.999 6.216 1.00 97.19 123 SER A N 1
ATOM 948 C CA . SER A 1 123 ? -4.869 13.810 6.306 1.00 97.19 123 SER A CA 1
ATOM 949 C C . SER A 1 123 ? -5.834 13.516 5.153 1.00 97.19 123 SER A C 1
ATOM 951 O O . SER A 1 123 ? -5.463 12.921 4.143 1.00 97.19 123 SER A O 1
ATOM 953 N N . LEU A 1 124 ? -7.096 13.935 5.291 1.00 97.94 124 LEU A N 1
ATOM 954 C CA . LEU A 1 124 ? -8.083 13.812 4.221 1.00 97.94 124 LEU A CA 1
ATOM 955 C C . LEU A 1 124 ? -7.965 14.984 3.235 1.00 97.94 124 LEU A C 1
ATOM 957 O O . LEU A 1 124 ? -8.144 16.137 3.619 1.00 97.94 124 LEU A O 1
ATOM 961 N N . THR A 1 125 ? -7.729 14.677 1.962 1.00 97.62 125 THR A N 1
ATOM 962 C CA . THR A 1 125 ? -7.565 15.663 0.873 1.00 97.62 125 THR A CA 1
ATOM 963 C C . THR A 1 125 ? -8.678 15.616 -0.176 1.00 97.62 125 THR A C 1
ATOM 965 O O . THR A 1 125 ? -8.721 16.455 -1.073 1.00 97.62 125 THR A O 1
ATOM 968 N N . ILE A 1 126 ? -9.604 14.664 -0.045 1.00 97.31 126 ILE A N 1
ATOM 969 C CA . ILE A 1 126 ? -10.854 14.603 -0.809 1.00 97.31 126 ILE A CA 1
ATOM 970 C C . ILE A 1 126 ? -12.007 15.192 0.020 1.00 97.31 126 ILE A C 1
ATOM 972 O O . ILE A 1 126 ? -11.935 15.193 1.252 1.00 97.31 126 ILE A O 1
ATOM 976 N N . PRO A 1 127 ? -13.102 15.666 -0.605 1.00 97.00 127 PRO A N 1
ATOM 977 C CA . PRO A 1 127 ? -14.273 16.122 0.137 1.00 97.00 127 PRO A CA 1
ATOM 978 C C . PRO A 1 127 ? -14.810 15.030 1.071 1.00 97.00 127 PRO A C 1
ATOM 980 O O . PRO A 1 127 ? -15.073 13.909 0.633 1.00 97.00 127 PRO A O 1
ATOM 983 N N . ALA A 1 128 ? -14.994 15.360 2.352 1.00 95.12 128 ALA A N 1
ATOM 984 C CA . ALA A 1 128 ? -15.518 14.421 3.339 1.00 95.12 128 ALA A CA 1
ATOM 985 C C . ALA A 1 128 ? -16.946 13.979 2.961 1.00 95.12 128 ALA A C 1
ATOM 987 O O . ALA A 1 128 ? -17.846 14.825 2.887 1.00 95.12 128 ALA A O 1
ATOM 988 N N . PRO A 1 129 ? -17.189 12.677 2.723 1.00 94.94 129 PRO A N 1
ATOM 989 C CA . PRO A 1 129 ? -18.519 12.210 2.375 1.00 94.94 129 PRO A CA 1
ATOM 990 C C . PRO A 1 129 ? -19.448 12.241 3.593 1.00 94.94 129 PRO A C 1
ATOM 992 O O . PRO A 1 129 ? -19.068 11.888 4.710 1.00 94.94 129 PRO A O 1
ATOM 995 N N . SER A 1 130 ? -20.704 12.634 3.372 1.00 96.06 130 SER A N 1
ATOM 996 C CA . SER A 1 130 ? -21.732 12.596 4.418 1.00 96.06 130 SER A CA 1
A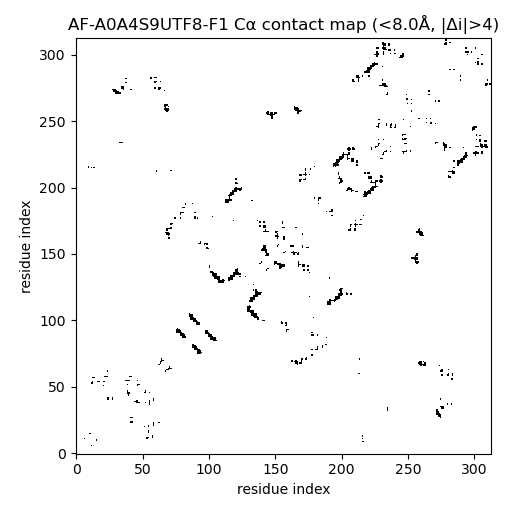TOM 997 C C . SER A 1 130 ? -21.961 11.160 4.903 1.00 96.06 130 SER A C 1
ATOM 999 O O . SER A 1 130 ? -22.026 10.230 4.100 1.00 96.06 130 SER A O 1
ATOM 1001 N N . GLY A 1 131 ? -22.113 10.974 6.216 1.00 97.81 131 GLY A N 1
ATOM 1002 C CA . GLY A 1 131 ? -22.393 9.662 6.806 1.00 97.81 131 GLY A CA 1
ATOM 1003 C C . GLY A 1 131 ? -21.190 8.730 6.958 1.00 97.81 131 GLY A C 1
ATOM 1004 O O . GLY A 1 131 ? -21.383 7.580 7.350 1.00 97.81 131 GLY A O 1
ATOM 1005 N N . VAL A 1 132 ? -19.972 9.201 6.670 1.00 98.56 132 VAL A N 1
ATOM 1006 C CA . VAL A 1 132 ? -18.738 8.404 6.712 1.00 98.56 132 VAL A CA 1
ATOM 1007 C C . VAL A 1 132 ? -17.776 8.972 7.752 1.00 98.56 132 VAL A C 1
ATOM 1009 O O . VAL A 1 132 ? -17.513 10.172 7.771 1.00 98.56 132 VAL A O 1
ATOM 1012 N N . ALA A 1 133 ? -17.252 8.113 8.625 1.00 98.75 133 ALA A N 1
ATOM 1013 C CA . ALA A 1 133 ? -16.219 8.490 9.581 1.00 98.75 133 ALA A CA 1
ATOM 1014 C C . ALA A 1 133 ? -14.849 8.602 8.903 1.00 98.75 133 ALA A C 1
ATOM 1016 O O . ALA A 1 133 ? -14.541 7.867 7.965 1.00 98.75 133 ALA A O 1
ATOM 1017 N N . ILE A 1 134 ? -14.002 9.495 9.402 1.00 98.75 134 ILE A N 1
ATOM 1018 C CA . ILE A 1 134 ? -12.635 9.667 8.907 1.00 98.75 134 ILE A CA 1
ATOM 1019 C C . ILE A 1 134 ? -11.670 9.175 9.975 1.00 98.75 134 ILE A C 1
ATOM 1021 O O . ILE A 1 134 ? -11.717 9.644 11.109 1.00 98.75 134 ILE A O 1
ATOM 1025 N N . ILE A 1 135 ? -10.814 8.223 9.615 1.00 98.88 135 ILE A N 1
ATOM 1026 C CA . ILE A 1 135 ? -9.741 7.710 10.463 1.00 98.88 135 ILE A CA 1
ATOM 1027 C C . ILE A 1 135 ? -8.433 8.305 9.950 1.00 98.88 135 ILE A C 1
ATOM 1029 O O . ILE A 1 135 ? -7.922 7.875 8.918 1.00 98.88 135 ILE A O 1
ATOM 1033 N N . THR A 1 136 ? -7.893 9.297 10.648 1.00 98.88 136 THR A N 1
ATOM 1034 C CA . THR A 1 136 ? -6.614 9.913 10.287 1.00 98.88 136 THR A CA 1
ATOM 1035 C C . THR A 1 136 ? -5.476 9.037 10.787 1.00 98.88 136 THR A C 1
ATOM 1037 O O . THR A 1 136 ? -5.357 8.778 11.986 1.00 98.88 136 THR A O 1
ATOM 1040 N N . TYR A 1 137 ? -4.650 8.568 9.859 1.00 98.81 137 TYR A N 1
ATOM 1041 C CA . TYR A 1 137 ? -3.571 7.626 10.101 1.00 98.81 137 TYR A CA 1
ATOM 1042 C C . TYR A 1 137 ? -2.217 8.300 9.881 1.00 98.81 137 TYR A C 1
ATOM 1044 O O . TYR A 1 137 ? -1.866 8.636 8.753 1.00 98.81 137 TYR A O 1
ATOM 1052 N N . ASN A 1 138 ? -1.447 8.476 10.956 1.00 98.75 138 ASN A N 1
ATOM 1053 C CA . ASN A 1 138 ? -0.087 8.996 10.871 1.00 98.75 138 ASN A CA 1
ATOM 1054 C C . ASN A 1 138 ? 0.863 7.905 10.349 1.00 98.75 138 ASN A C 1
ATOM 1056 O O . ASN A 1 138 ? 1.388 7.098 11.112 1.00 98.75 138 ASN A O 1
ATOM 1060 N N . ASN A 1 139 ? 1.066 7.853 9.037 1.00 98.81 139 ASN A N 1
ATOM 1061 C CA . ASN A 1 139 ? 1.971 6.894 8.411 1.00 98.81 139 ASN A CA 1
ATOM 1062 C C . ASN A 1 139 ? 3.457 7.210 8.665 1.00 98.81 139 ASN A C 1
ATOM 1064 O O . ASN A 1 139 ? 4.258 6.274 8.710 1.00 98.81 139 ASN A O 1
ATOM 1068 N N . ASP A 1 140 ? 3.819 8.472 8.921 1.00 98.69 140 ASP A N 1
ATOM 1069 C CA . ASP A 1 140 ? 5.211 8.892 9.155 1.00 98.69 140 ASP A CA 1
ATOM 1070 C C . ASP A 1 140 ? 5.821 8.258 10.415 1.00 98.69 140 ASP A C 1
ATOM 1072 O O . ASP A 1 140 ? 7.006 7.929 10.430 1.00 98.69 140 ASP A O 1
ATOM 1076 N N . GLU A 1 141 ? 5.024 8.032 11.469 1.00 98.50 141 GLU A N 1
ATOM 1077 C CA . GLU A 1 141 ? 5.509 7.335 12.674 1.00 98.50 141 GLU A CA 1
ATOM 1078 C C . GLU A 1 141 ? 5.635 5.816 12.486 1.00 98.50 141 GLU A C 1
ATOM 1080 O O . GLU A 1 141 ? 6.334 5.153 13.253 1.00 98.50 141 GLU A O 1
ATOM 1085 N N . ILE A 1 142 ? 4.961 5.245 11.483 1.00 98.88 142 ILE A N 1
ATOM 1086 C CA . ILE A 1 142 ? 5.012 3.807 11.193 1.00 98.88 142 ILE A CA 1
ATOM 1087 C C . ILE A 1 142 ? 6.221 3.476 10.327 1.00 98.88 142 ILE A C 1
ATOM 1089 O O . ILE A 1 142 ? 6.944 2.529 10.634 1.00 98.88 142 ILE A O 1
ATOM 1093 N N . GLY A 1 143 ? 6.450 4.271 9.284 1.00 98.81 143 GLY A N 1
ATOM 1094 C CA . GLY A 1 143 ? 7.644 4.227 8.453 1.00 98.81 143 GLY A CA 1
ATOM 1095 C C . GLY A 1 143 ? 7.980 5.635 7.982 1.00 98.81 143 GLY A C 1
ATOM 1096 O O . GLY A 1 143 ? 7.170 6.263 7.304 1.00 98.81 143 GLY A O 1
ATOM 1097 N N . ALA A 1 144 ? 9.155 6.132 8.350 1.00 98.75 144 ALA A N 1
ATOM 1098 C CA . ALA A 1 144 ? 9.550 7.500 8.052 1.00 98.75 144 ALA A CA 1
ATOM 1099 C C . ALA A 1 144 ? 9.764 7.716 6.544 1.00 98.75 144 ALA A C 1
ATOM 1101 O O . ALA A 1 144 ? 10.162 6.803 5.820 1.00 98.75 144 ALA A O 1
ATOM 1102 N N . GLN A 1 145 ? 9.541 8.949 6.086 1.00 98.50 145 GLN A N 1
ATOM 1103 C CA . GLN A 1 145 ? 9.690 9.333 4.678 1.00 98.50 145 GLN A CA 1
ATOM 1104 C C . GLN A 1 145 ? 10.250 10.751 4.492 1.00 98.50 145 GLN A C 1
ATOM 1106 O O . GLN A 1 145 ? 9.766 11.524 3.667 1.00 98.50 145 GLN A O 1
ATOM 1111 N N . ILE A 1 146 ? 11.257 11.140 5.273 1.00 98.25 146 ILE A N 1
ATOM 1112 C CA . ILE A 1 146 ? 11.862 12.477 5.150 1.00 98.25 146 ILE A CA 1
ATOM 1113 C C . ILE A 1 146 ? 12.753 12.539 3.903 1.00 98.25 146 ILE A C 1
ATOM 1115 O O . ILE A 1 146 ? 12.702 13.511 3.155 1.00 98.25 146 ILE A O 1
ATOM 1119 N N . ASN A 1 147 ? 13.580 11.512 3.706 1.00 98.38 147 ASN A N 1
ATOM 1120 C CA . ASN A 1 147 ? 14.455 11.301 2.550 1.00 98.38 147 ASN A CA 1
ATOM 1121 C C . ASN A 1 147 ? 15.067 9.885 2.633 1.00 98.38 147 ASN A C 1
ATOM 1123 O O . ASN A 1 147 ? 14.651 9.076 3.463 1.00 98.38 147 ASN A O 1
ATOM 1127 N N . GLN A 1 148 ? 16.100 9.584 1.840 1.00 98.12 148 GLN A N 1
ATOM 1128 C CA . GLN A 1 148 ? 16.814 8.298 1.892 1.00 98.12 148 GLN A CA 1
ATOM 1129 C C . GLN A 1 148 ? 17.328 7.889 3.284 1.00 98.12 148 GLN A C 1
ATOM 1131 O O . GLN A 1 148 ? 17.353 6.700 3.603 1.00 98.12 148 GLN A O 1
ATOM 1136 N N . SER A 1 149 ? 17.706 8.842 4.146 1.00 98.19 149 SER A N 1
ATOM 1137 C CA . SER A 1 149 ? 18.180 8.526 5.502 1.00 98.19 149 SER A CA 1
ATOM 1138 C C . SER A 1 149 ? 17.094 7.913 6.392 1.00 98.19 149 SER A C 1
ATOM 1140 O O . SER A 1 149 ? 17.423 7.279 7.390 1.00 98.19 149 SER A O 1
ATOM 1142 N N . SER A 1 150 ? 15.814 8.033 6.019 1.00 98.62 150 SER A N 1
ATOM 1143 C CA . SER A 1 150 ? 14.670 7.464 6.741 1.00 98.62 150 SER A CA 1
ATOM 1144 C C . SER A 1 150 ? 14.557 5.936 6.657 1.00 98.62 150 SER A C 1
ATOM 1146 O O . SER A 1 150 ? 13.672 5.359 7.290 1.00 98.62 150 SER A O 1
ATOM 1148 N N . ARG A 1 151 ? 15.422 5.260 5.888 1.00 98.69 151 ARG A N 1
ATOM 1149 C CA . ARG A 1 151 ? 15.358 3.807 5.661 1.00 98.69 151 ARG A CA 1
ATOM 1150 C C . ARG A 1 151 ? 15.339 3.058 6.991 1.00 98.69 151 ARG A C 1
ATOM 1152 O O . ARG A 1 151 ? 16.222 3.243 7.823 1.00 98.69 151 ARG A O 1
ATOM 1159 N N . GLY A 1 152 ? 14.348 2.185 7.165 1.00 98.56 152 GLY A N 1
ATOM 1160 C CA . GLY A 1 152 ? 14.247 1.340 8.352 1.00 98.56 152 GLY A CA 1
ATOM 1161 C C . GLY A 1 152 ? 13.914 2.090 9.647 1.00 98.56 152 GLY A C 1
ATOM 1162 O O . GLY A 1 152 ? 14.109 1.525 10.718 1.00 98.56 152 GLY A O 1
ATOM 1163 N N . GLN A 1 153 ? 13.439 3.338 9.577 1.00 98.81 153 GLN A N 1
ATOM 1164 C CA . GLN A 1 153 ? 13.027 4.118 10.747 1.00 98.81 153 GLN A CA 1
ATOM 1165 C C . GLN A 1 153 ? 11.503 4.153 10.892 1.00 98.81 153 GLN A C 1
ATOM 1167 O O . GLN A 1 153 ? 10.782 4.329 9.908 1.00 98.81 153 GLN A O 1
ATOM 1172 N N . GLY A 1 154 ? 11.012 4.018 12.125 1.00 98.69 154 GLY A N 1
ATOM 1173 C CA . GLY A 1 154 ? 9.588 4.037 12.465 1.00 98.69 154 GLY A CA 1
ATOM 1174 C C . GLY A 1 154 ? 9.145 2.785 13.220 1.00 98.69 154 GLY A C 1
ATOM 1175 O O . GLY A 1 154 ? 9.841 1.768 13.248 1.00 98.69 154 GLY A O 1
ATOM 1176 N N . LYS A 1 155 ? 7.951 2.847 13.812 1.00 98.88 155 LYS A N 1
ATOM 1177 C CA . LYS A 1 155 ? 7.413 1.808 14.705 1.00 98.88 155 LYS A CA 1
ATOM 1178 C C . LYS A 1 155 ? 7.344 0.430 14.049 1.00 98.88 155 LYS A C 1
ATOM 1180 O O . LYS A 1 155 ? 7.569 -0.579 14.710 1.00 98.88 155 LYS A O 1
ATOM 1185 N N . PHE A 1 156 ? 7.070 0.350 12.746 1.00 98.81 156 PHE A N 1
ATOM 1186 C CA . PHE A 1 156 ? 7.090 -0.936 12.046 1.00 98.81 156 PHE A CA 1
ATOM 1187 C C . PHE A 1 156 ? 8.463 -1.615 12.140 1.00 98.81 156 PHE A C 1
ATOM 1189 O O . PHE A 1 156 ? 8.539 -2.815 12.382 1.00 98.81 156 PHE A O 1
ATOM 1196 N N . PHE A 1 157 ? 9.54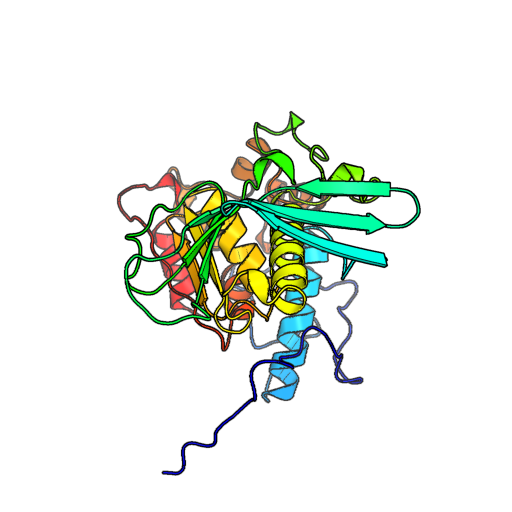2 -0.854 11.975 1.00 98.69 157 PHE A N 1
ATOM 1197 C CA . PHE A 1 157 ? 10.904 -1.381 11.978 1.00 98.69 157 PHE A CA 1
ATOM 1198 C C . PHE A 1 157 ? 11.444 -1.611 13.395 1.00 98.69 157 PHE A C 1
ATOM 1200 O O . PHE A 1 157 ? 12.271 -2.496 13.590 1.00 98.69 157 PHE A O 1
ATOM 1207 N N . GLU A 1 158 ? 10.930 -0.888 14.395 1.00 98.56 158 GLU A N 1
ATOM 1208 C CA . GLU A 1 158 ? 11.135 -1.222 15.813 1.00 98.56 158 GLU A CA 1
ATOM 1209 C C . GLU A 1 158 ? 10.537 -2.595 16.154 1.00 98.56 158 GLU A C 1
ATOM 1211 O O . GLU A 1 158 ? 11.142 -3.367 16.894 1.00 98.56 158 GLU A O 1
ATOM 1216 N N . LEU A 1 159 ? 9.364 -2.913 15.591 1.00 98.62 159 LEU A N 1
ATOM 1217 C CA . LEU A 1 159 ? 8.695 -4.200 15.785 1.00 98.62 159 LEU A CA 1
ATOM 1218 C C . LEU A 1 159 ? 9.339 -5.333 14.962 1.00 98.62 159 LEU A C 1
ATOM 1220 O O . LEU A 1 159 ? 9.429 -6.457 15.448 1.00 98.62 159 LEU A O 1
ATOM 1224 N N . TYR A 1 160 ? 9.802 -5.040 13.741 1.00 98.44 160 TYR A N 1
ATOM 1225 C CA . TYR A 1 160 ? 10.433 -5.991 12.813 1.00 98.44 160 TYR A CA 1
ATOM 1226 C C . TYR A 1 160 ? 11.847 -5.537 12.403 1.00 98.44 160 TYR A C 1
ATOM 1228 O O . TYR A 1 160 ? 12.050 -5.078 11.271 1.00 98.44 160 TYR A O 1
ATOM 1236 N N . PRO A 1 161 ? 12.854 -5.668 13.285 1.00 97.25 161 PRO A N 1
ATOM 1237 C CA . PRO A 1 161 ? 14.217 -5.210 13.000 1.00 97.25 161 PRO A CA 1
ATOM 1238 C C . PRO A 1 161 ? 14.906 -5.985 11.864 1.00 97.25 161 PRO A C 1
ATOM 1240 O O . PRO A 1 161 ? 15.855 -5.486 11.265 1.00 97.25 161 PRO A O 1
ATOM 1243 N N . ASP A 1 162 ? 14.422 -7.182 11.520 1.00 97.25 162 ASP A N 1
ATOM 1244 C CA . ASP A 1 162 ? 14.874 -7.968 10.365 1.00 97.25 162 ASP A CA 1
ATOM 1245 C C . ASP A 1 162 ? 14.361 -7.420 9.018 1.00 97.25 162 ASP A C 1
ATOM 1247 O O . ASP A 1 162 ? 14.767 -7.900 7.961 1.00 97.25 162 ASP A O 1
ATOM 1251 N N . LYS A 1 163 ? 13.467 -6.420 9.034 1.00 97.94 163 LYS A N 1
ATOM 1252 C CA . LYS A 1 163 ? 12.785 -5.882 7.844 1.00 97.94 163 LYS A CA 1
ATOM 1253 C C . LYS A 1 163 ? 13.146 -4.438 7.527 1.00 97.94 163 LYS A C 1
ATOM 1255 O O . LYS A 1 163 ? 12.407 -3.776 6.806 1.00 97.94 163 LYS A O 1
ATOM 1260 N N . THR A 1 164 ? 14.280 -3.937 8.009 1.00 97.81 164 THR A N 1
ATOM 1261 C CA . THR A 1 164 ? 14.758 -2.564 7.734 1.00 97.81 164 THR A CA 1
ATOM 1262 C C . THR A 1 164 ? 14.956 -2.265 6.243 1.00 97.81 164 THR A C 1
ATOM 1264 O O . THR A 1 164 ? 14.892 -1.105 5.839 1.00 97.81 164 THR A O 1
ATOM 1267 N N . ALA A 1 165 ? 15.129 -3.301 5.415 1.00 97.75 165 ALA A N 1
ATOM 1268 C CA . ALA A 1 165 ? 15.198 -3.202 3.957 1.00 97.75 165 ALA A CA 1
ATOM 1269 C C . ALA A 1 165 ? 13.831 -3.032 3.262 1.00 97.75 165 ALA A C 1
ATOM 1271 O O . ALA A 1 165 ? 13.804 -2.687 2.081 1.00 97.75 165 ALA A O 1
ATOM 1272 N N . ASN A 1 166 ? 12.703 -3.257 3.951 1.00 98.44 166 ASN A N 1
ATOM 1273 C CA . ASN A 1 166 ? 11.372 -3.053 3.373 1.00 98.44 166 ASN A CA 1
ATOM 1274 C C . ASN A 1 166 ? 11.123 -1.580 3.016 1.00 98.44 166 ASN A C 1
ATOM 1276 O O . ASN A 1 166 ? 11.684 -0.661 3.620 1.00 98.44 166 ASN A O 1
ATOM 1280 N N . GLY A 1 167 ? 10.213 -1.357 2.066 1.00 98.62 167 GLY A N 1
ATOM 1281 C CA . GLY A 1 167 ? 9.696 -0.029 1.761 1.00 98.62 167 GLY A CA 1
ATOM 1282 C C . GLY A 1 167 ? 8.777 0.517 2.851 1.00 98.62 167 GLY A C 1
ATOM 1283 O O . GLY A 1 167 ? 8.030 -0.233 3.490 1.00 98.62 167 GLY A O 1
ATOM 1284 N N . ALA A 1 168 ? 8.784 1.839 3.031 1.00 98.88 168 ALA A N 1
ATOM 1285 C CA . ALA A 1 168 ? 7.873 2.523 3.944 1.00 98.88 168 ALA A CA 1
ATOM 1286 C C . ALA A 1 168 ? 6.400 2.260 3.582 1.00 98.88 168 ALA A C 1
ATOM 1288 O O . ALA A 1 168 ? 5.588 2.053 4.477 1.00 98.88 168 ALA A O 1
ATOM 1289 N N . MET A 1 169 ? 6.050 2.127 2.295 1.00 98.88 169 MET A N 1
ATOM 1290 C CA . MET A 1 169 ? 4.667 1.829 1.887 1.00 98.88 169 MET A CA 1
ATOM 1291 C C . MET A 1 169 ? 4.170 0.469 2.393 1.00 98.88 169 MET A C 1
ATOM 1293 O O . MET A 1 169 ? 3.010 0.338 2.789 1.00 98.88 169 MET A O 1
ATOM 1297 N N . THR A 1 170 ? 5.053 -0.532 2.459 1.00 98.88 170 THR A N 1
ATOM 1298 C CA . THR A 1 170 ? 4.750 -1.843 3.053 1.00 98.88 170 THR A CA 1
ATOM 1299 C C . THR A 1 170 ? 4.510 -1.734 4.554 1.00 98.88 170 THR A C 1
ATOM 1301 O O . THR A 1 170 ? 3.557 -2.324 5.072 1.00 98.88 170 THR A O 1
ATOM 1304 N N . ALA A 1 171 ? 5.340 -0.953 5.252 1.00 98.88 171 ALA A N 1
ATOM 1305 C CA . ALA A 1 171 ? 5.155 -0.657 6.669 1.00 98.88 171 ALA A CA 1
ATOM 1306 C C . ALA A 1 171 ? 3.809 0.045 6.915 1.00 98.88 171 ALA A C 1
ATOM 1308 O O . ALA A 1 171 ? 3.046 -0.347 7.802 1.00 98.88 171 ALA A O 1
ATOM 1309 N N . TRP A 1 172 ? 3.458 1.024 6.078 1.00 98.94 172 TRP A N 1
ATOM 1310 C CA . TRP A 1 172 ? 2.201 1.749 6.207 1.00 98.94 172 TRP A CA 1
ATOM 1311 C C . TRP A 1 172 ? 0.986 0.857 5.957 1.00 98.94 172 TRP A C 1
ATOM 1313 O O . TRP A 1 172 ? 0.038 0.891 6.741 1.00 98.94 172 TRP A O 1
ATOM 1323 N N . ALA A 1 173 ? 1.028 0.021 4.916 1.00 98.88 173 ALA A N 1
ATOM 1324 C CA . ALA A 1 173 ? -0.007 -0.967 4.628 1.00 98.88 173 ALA A CA 1
ATOM 1325 C C . ALA A 1 173 ? -0.162 -1.988 5.768 1.00 98.88 173 ALA A C 1
ATOM 1327 O O . ALA A 1 173 ? -1.276 -2.408 6.080 1.00 98.88 173 ALA A O 1
ATOM 1328 N N . TRP A 1 174 ? 0.935 -2.381 6.426 1.00 98.88 174 TRP A N 1
ATOM 1329 C CA . TRP A 1 174 ? 0.878 -3.204 7.637 1.00 98.88 174 TRP A CA 1
ATOM 1330 C C . TRP A 1 174 ? 0.146 -2.483 8.771 1.00 98.88 174 TRP A C 1
ATOM 1332 O O . TRP A 1 174 ? -0.736 -3.087 9.378 1.00 98.88 174 TRP A O 1
ATOM 1342 N N . GLY A 1 175 ? 0.440 -1.202 9.016 1.00 98.88 175 GLY A N 1
ATOM 1343 C CA . GLY A 1 175 ? -0.247 -0.410 10.040 1.00 98.88 175 GLY A CA 1
ATOM 1344 C C . GLY A 1 175 ? -1.751 -0.289 9.779 1.00 98.88 175 GLY A C 1
ATOM 1345 O O . GLY A 1 175 ? -2.540 -0.533 10.690 1.00 98.88 175 GLY A O 1
ATOM 1346 N N . VAL A 1 176 ? -2.170 -0.066 8.525 1.00 98.94 176 VAL A N 1
ATOM 1347 C CA . VAL A 1 176 ? -3.592 -0.105 8.123 1.00 98.94 176 VAL A CA 1
ATOM 1348 C C . VAL A 1 176 ? -4.239 -1.443 8.479 1.00 98.94 176 VAL A C 1
ATOM 1350 O O . VAL A 1 176 ? -5.322 -1.462 9.066 1.00 98.94 176 VAL A O 1
ATOM 1353 N N . SER A 1 177 ? -3.570 -2.568 8.202 1.00 98.88 177 SER A N 1
ATOM 1354 C CA . SER A 1 177 ? -4.094 -3.883 8.583 1.00 98.88 177 SER A CA 1
ATOM 1355 C C . SER A 1 177 ? -4.326 -4.009 10.091 1.00 98.88 177 SER A C 1
ATOM 1357 O O . SER A 1 177 ? -5.279 -4.677 10.490 1.00 98.88 177 SER A O 1
ATOM 1359 N N . ARG A 1 178 ? -3.488 -3.377 10.926 1.00 98.81 178 ARG A N 1
ATOM 1360 C CA . ARG A 1 178 ? -3.646 -3.382 12.392 1.00 98.81 178 ARG A CA 1
ATOM 1361 C C . ARG A 1 178 ? -4.781 -2.472 12.859 1.00 98.81 178 ARG A C 1
ATOM 1363 O O . ARG A 1 178 ? -5.471 -2.831 13.807 1.00 98.81 178 ARG A O 1
ATOM 1370 N N . ILE A 1 179 ? -5.024 -1.351 12.171 1.00 98.88 179 ILE A N 1
ATOM 1371 C CA . ILE A 1 179 ? -6.226 -0.529 12.391 1.00 98.88 179 ILE A CA 1
ATOM 1372 C C . ILE A 1 179 ? -7.469 -1.395 12.196 1.00 98.88 179 ILE A C 1
ATOM 1374 O O . ILE A 1 179 ? -8.306 -1.477 13.092 1.00 98.88 179 ILE A O 1
ATOM 1378 N N . ILE A 1 180 ? -7.558 -2.099 11.065 1.00 98.81 180 ILE A N 1
ATOM 1379 C CA . ILE A 1 180 ? -8.706 -2.960 10.758 1.00 98.81 180 ILE A CA 1
ATOM 1380 C C . ILE A 1 180 ? -8.823 -4.109 11.776 1.00 98.81 180 ILE A C 1
ATOM 1382 O O . ILE A 1 180 ? -9.927 -4.368 12.248 1.00 98.81 180 ILE A O 1
ATOM 1386 N N . ASP A 1 181 ? -7.707 -4.731 12.187 1.00 98.56 181 ASP A N 1
ATOM 1387 C CA . ASP A 1 181 ? -7.708 -5.781 13.224 1.00 98.56 181 ASP A CA 1
ATOM 1388 C C . ASP A 1 181 ? -8.350 -5.295 14.541 1.00 98.56 181 ASP A C 1
ATOM 1390 O O . ASP A 1 181 ? -9.133 -6.018 15.163 1.00 98.56 181 ASP A O 1
ATOM 1394 N N . VAL A 1 182 ? -8.048 -4.067 14.977 1.00 98.75 182 VAL A N 1
ATOM 1395 C CA . VAL A 1 182 ? -8.649 -3.496 16.193 1.00 98.75 182 VAL A CA 1
ATOM 1396 C C . VAL A 1 182 ? -10.117 -3.131 15.974 1.00 98.75 182 VAL A C 1
ATOM 1398 O O . VAL A 1 182 ? -10.942 -3.461 16.823 1.00 98.75 182 VAL A O 1
ATOM 1401 N N . LEU A 1 183 ? -10.484 -2.526 14.840 1.00 98.62 183 LEU A N 1
ATOM 1402 C CA . LEU A 1 183 ? -11.888 -2.212 14.532 1.00 98.62 183 LEU A CA 1
ATOM 1403 C C . LEU A 1 183 ? -12.782 -3.465 14.538 1.00 98.62 183 LEU A C 1
ATOM 1405 O O . LEU A 1 183 ? -13.922 -3.407 14.992 1.00 98.62 183 LEU A O 1
ATOM 1409 N N . GLU A 1 184 ? -12.266 -4.612 14.084 1.00 98.19 184 GLU A N 1
ATOM 1410 C CA . GLU A 1 184 ? -12.978 -5.899 14.112 1.00 98.19 184 GLU A CA 1
ATOM 1411 C C . GLU A 1 184 ? -13.236 -6.429 15.530 1.00 98.19 184 GLU A C 1
ATOM 1413 O O . GLU A 1 184 ? -14.183 -7.192 15.734 1.00 98.19 184 GLU A O 1
ATOM 1418 N N . THR A 1 185 ? -12.421 -6.031 16.508 1.00 97.69 185 THR A N 1
ATOM 1419 C CA . THR A 1 185 ? -12.482 -6.533 17.892 1.00 97.69 185 THR A CA 1
ATOM 1420 C C . THR A 1 185 ? -13.011 -5.508 18.895 1.00 97.69 185 THR A C 1
ATOM 1422 O O . THR A 1 185 ? -13.311 -5.876 20.032 1.00 97.69 185 THR A O 1
ATOM 1425 N N . LEU A 1 186 ? -13.185 -4.245 18.485 1.00 97.62 186 LEU A N 1
ATOM 1426 C CA . LEU A 1 186 ? -13.563 -3.129 19.353 1.00 97.62 186 LEU A CA 1
ATOM 1427 C C . LEU A 1 186 ? -14.868 -2.443 18.884 1.00 97.62 186 LEU A C 1
ATOM 1429 O O . LEU A 1 186 ? -14.827 -1.352 18.305 1.00 97.62 186 LEU A O 1
ATOM 1433 N N . PRO A 1 187 ? -16.055 -3.028 19.167 1.00 96.38 187 PRO A N 1
ATOM 1434 C CA . PRO A 1 187 ? -17.348 -2.475 18.745 1.00 96.38 187 PRO A CA 1
ATOM 1435 C C . PRO A 1 187 ? -17.647 -1.066 19.274 1.00 96.38 187 PRO A C 1
ATOM 1437 O O . PRO A 1 187 ? -18.415 -0.329 18.660 1.00 96.38 187 PRO A O 1
ATOM 1440 N N . SER A 1 188 ? -17.030 -0.666 20.392 1.00 97.38 188 SER A N 1
ATOM 1441 C CA . SER A 1 188 ? -17.178 0.673 20.981 1.00 97.38 188 SER A CA 1
ATOM 1442 C C . SER A 1 188 ? -16.652 1.803 20.089 1.00 97.38 188 SER A C 1
ATOM 1444 O O . SER A 1 188 ? -16.942 2.968 20.351 1.00 97.38 188 SER A O 1
ATOM 1446 N N . THR A 1 189 ? -15.925 1.477 19.016 1.00 98.19 189 THR A N 1
ATOM 1447 C CA . THR A 1 189 ? -15.539 2.432 17.966 1.00 98.19 189 THR A CA 1
ATOM 1448 C C . THR A 1 189 ? -16.714 2.885 17.104 1.00 98.19 189 THR A C 1
ATOM 1450 O O . THR A 1 189 ? -16.576 3.861 16.383 1.00 98.19 189 THR A O 1
ATOM 1453 N N . ASN A 1 190 ? -17.866 2.203 17.131 1.00 98.19 190 ASN A N 1
ATOM 1454 C CA . ASN A 1 190 ? -19.008 2.511 16.263 1.00 98.19 190 ASN A CA 1
ATOM 1455 C C . ASN A 1 190 ? -18.662 2.560 14.758 1.00 98.19 190 ASN A C 1
ATOM 1457 O O . ASN A 1 190 ? -19.372 3.212 13.995 1.00 98.19 190 ASN A O 1
ATOM 1461 N N . ILE A 1 191 ? -17.600 1.881 14.315 1.00 98.69 191 ILE A N 1
ATOM 1462 C CA . ILE A 1 191 ? -17.229 1.741 12.901 1.00 98.69 191 ILE A CA 1
ATOM 1463 C C . ILE A 1 191 ? -17.640 0.350 12.407 1.00 98.69 191 ILE A C 1
ATOM 1465 O O . ILE A 1 191 ? -17.504 -0.631 13.132 1.00 98.69 191 ILE A O 1
ATOM 1469 N N . ASP A 1 192 ? -18.148 0.245 11.176 1.00 98.44 192 ASP A N 1
ATOM 1470 C CA . ASP A 1 192 ? -18.389 -1.041 10.515 1.00 98.44 192 ASP A CA 1
ATOM 1471 C C . ASP A 1 192 ? -17.095 -1.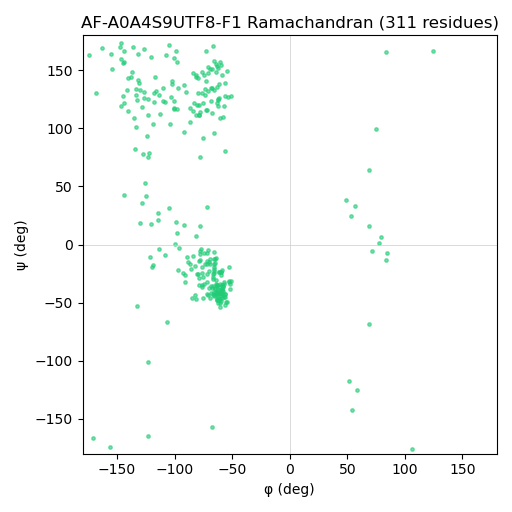480 9.807 1.00 98.44 192 ASP A C 1
ATOM 1473 O O . ASP A 1 192 ? -16.785 -0.951 8.733 1.00 98.44 192 ASP A O 1
ATOM 1477 N N . PRO A 1 193 ? -16.347 -2.471 10.333 1.00 97.38 193 PRO A N 1
ATOM 1478 C CA . PRO A 1 193 ? -15.089 -2.921 9.733 1.00 97.38 193 PRO A CA 1
ATOM 1479 C C . PRO A 1 193 ? -15.274 -3.571 8.350 1.00 97.38 193 PRO A C 1
ATOM 1481 O O . PRO A 1 193 ? -14.298 -3.872 7.674 1.00 97.38 193 PRO A O 1
ATOM 1484 N N . ARG A 1 194 ? -16.517 -3.790 7.891 1.00 97.38 194 ARG A N 1
ATOM 1485 C CA . ARG A 1 194 ? -16.818 -4.259 6.523 1.00 97.38 194 ARG A CA 1
ATOM 1486 C C . ARG A 1 194 ? -16.881 -3.143 5.495 1.00 97.38 194 ARG A C 1
ATOM 1488 O O . ARG A 1 194 ? -17.039 -3.431 4.314 1.00 97.38 194 ARG A O 1
ATOM 1495 N N . LYS A 1 195 ? -16.866 -1.886 5.930 1.00 98.25 195 LYS A N 1
ATOM 1496 C CA . LYS A 1 195 ? -17.064 -0.715 5.073 1.00 98.25 195 LYS A CA 1
ATOM 1497 C C . LYS A 1 195 ? -15.907 0.259 5.247 1.00 98.25 195 LYS A C 1
ATOM 1499 O O . LYS A 1 195 ? -16.113 1.433 5.549 1.00 98.25 195 LYS A O 1
ATOM 1504 N N . ILE A 1 196 ? -14.697 -0.269 5.084 1.00 98.81 196 ILE A N 1
ATOM 1505 C CA . ILE A 1 196 ? -13.452 0.484 5.204 1.00 98.81 196 ILE A CA 1
ATOM 1506 C C . ILE A 1 196 ? -12.931 0.836 3.819 1.00 98.81 196 ILE A C 1
ATOM 1508 O O . ILE A 1 196 ? -12.694 -0.041 2.989 1.00 98.81 196 ILE A O 1
ATOM 1512 N N . ALA A 1 197 ? -12.736 2.123 3.590 1.00 98.88 197 ALA A N 1
ATOM 1513 C CA . ALA A 1 197 ? -12.029 2.658 2.444 1.00 98.88 197 ALA A CA 1
ATOM 1514 C C . ALA A 1 197 ? -10.654 3.194 2.869 1.00 98.88 197 ALA A C 1
ATOM 1516 O O . ALA A 1 197 ? -10.421 3.438 4.053 1.00 98.88 197 ALA A O 1
ATOM 1517 N N . VAL A 1 198 ? -9.755 3.404 1.910 1.00 98.94 198 VAL A N 1
ATOM 1518 C CA . VAL A 1 198 ? -8.449 4.036 2.142 1.00 98.94 198 VAL A CA 1
ATOM 1519 C C . VAL A 1 198 ? -8.192 5.132 1.116 1.00 98.94 198 VAL A C 1
ATOM 1521 O O . VAL A 1 198 ? -8.548 4.974 -0.052 1.00 98.94 198 VAL A O 1
ATOM 1524 N N . THR A 1 199 ? -7.580 6.232 1.546 1.00 98.94 199 THR A N 1
ATOM 1525 C CA . THR A 1 199 ? -7.220 7.358 0.678 1.00 98.94 199 THR A CA 1
ATOM 1526 C C . THR A 1 199 ? -5.929 8.027 1.139 1.00 98.94 199 THR A C 1
ATOM 1528 O O . THR A 1 199 ? -5.535 7.919 2.300 1.00 98.94 199 THR A O 1
ATOM 1531 N N . GLY A 1 200 ? -5.302 8.758 0.224 1.00 98.81 200 GLY A N 1
ATOM 1532 C CA . GLY A 1 200 ? -4.162 9.635 0.477 1.00 98.81 200 GLY A CA 1
ATOM 1533 C C . GLY A 1 200 ? -3.814 10.406 -0.794 1.00 98.81 200 GLY A C 1
ATOM 1534 O O . GLY A 1 200 ? -4.260 10.015 -1.876 1.00 98.81 200 GLY A O 1
ATOM 1535 N N . CYS A 1 201 ? -3.038 11.484 -0.669 1.00 98.75 201 CYS A N 1
ATOM 1536 C CA . CYS A 1 201 ? -2.624 12.315 -1.801 1.00 98.75 201 CYS A CA 1
ATOM 1537 C C . CYS A 1 201 ? -1.106 12.296 -2.001 1.00 98.75 201 CYS A C 1
ATOM 1539 O O . CYS A 1 201 ? -0.349 12.268 -1.029 1.00 98.75 201 CYS A O 1
ATOM 1541 N N . SER A 1 202 ? -0.644 12.329 -3.254 1.00 98.31 202 SER A N 1
ATOM 1542 C CA . SER A 1 202 ? 0.784 12.345 -3.586 1.00 98.31 202 SER A CA 1
ATOM 1543 C C . SER A 1 202 ? 1.495 11.112 -3.004 1.00 98.31 202 SER A C 1
ATOM 1545 O O . SER A 1 202 ? 1.051 9.987 -3.241 1.00 98.31 202 SER A O 1
ATOM 1547 N N . ARG A 1 203 ? 2.561 11.279 -2.211 1.00 98.62 203 ARG A N 1
ATOM 1548 C CA . ARG A 1 203 ? 3.253 10.189 -1.487 1.00 98.62 203 ARG A CA 1
ATOM 1549 C C . ARG A 1 203 ? 2.313 9.305 -0.656 1.00 98.62 203 ARG A C 1
ATOM 1551 O O . ARG A 1 203 ? 2.436 8.082 -0.682 1.00 98.62 203 ARG A O 1
ATOM 1558 N N . ASP A 1 204 ? 1.307 9.902 -0.023 1.00 98.81 204 ASP A N 1
ATOM 1559 C CA . ASP A 1 204 ? 0.311 9.177 0.767 1.00 98.81 204 ASP A CA 1
ATOM 1560 C C . ASP A 1 204 ? -0.710 8.459 -0.134 1.00 98.81 204 ASP A C 1
ATOM 1562 O O . ASP A 1 204 ? -1.271 7.431 0.244 1.00 98.81 204 ASP A O 1
ATOM 1566 N N . GLY A 1 205 ? -0.907 8.943 -1.365 1.00 98.81 205 GLY A N 1
ATOM 1567 C CA . GLY A 1 205 ? -1.687 8.264 -2.402 1.00 98.81 205 GLY A CA 1
ATOM 1568 C C . GLY A 1 205 ? -1.016 6.981 -2.894 1.00 98.81 205 GLY A C 1
ATOM 1569 O O . GLY A 1 205 ? -1.701 5.974 -3.087 1.00 98.81 205 GLY A O 1
ATOM 1570 N N . LYS A 1 206 ? 0.322 6.980 -3.011 1.00 98.88 206 LYS A N 1
ATOM 1571 C CA . LYS A 1 206 ? 1.114 5.767 -3.298 1.00 98.88 206 LYS A CA 1
ATOM 1572 C C . LYS A 1 206 ? 0.887 4.725 -2.192 1.00 98.88 206 LYS A C 1
ATOM 1574 O O . LYS A 1 206 ? 0.503 3.585 -2.457 1.00 98.88 206 LYS A O 1
ATOM 1579 N N . GLY A 1 207 ? 0.993 5.165 -0.934 1.00 98.88 207 GLY A N 1
ATOM 1580 C CA . GLY A 1 207 ? 0.701 4.354 0.251 1.00 98.88 207 GLY A CA 1
ATOM 1581 C C . GLY A 1 207 ? -0.725 3.794 0.288 1.00 98.88 207 GLY A C 1
ATOM 1582 O O . GLY A 1 207 ? -0.914 2.614 0.588 1.00 98.88 207 GLY A O 1
ATOM 1583 N N . ALA A 1 208 ? -1.726 4.606 -0.061 1.00 98.88 208 ALA A N 1
ATOM 1584 C CA . ALA A 1 208 ? -3.125 4.189 -0.108 1.00 98.88 208 ALA A CA 1
ATOM 1585 C C . ALA A 1 208 ? -3.373 3.087 -1.152 1.00 98.88 208 ALA A C 1
ATOM 1587 O O . ALA A 1 208 ? -4.089 2.126 -0.856 1.00 98.88 208 ALA A O 1
ATOM 1588 N N . LEU A 1 209 ? -2.755 3.176 -2.338 1.00 98.94 209 LEU A N 1
ATOM 1589 C CA . LEU A 1 209 ? -2.834 2.116 -3.348 1.00 98.94 209 LEU A CA 1
ATOM 1590 C C . LEU A 1 209 ? -2.208 0.813 -2.839 1.00 98.94 209 LEU A C 1
ATOM 1592 O O . LEU A 1 209 ? -2.844 -0.237 -2.926 1.00 98.94 209 LEU A O 1
ATOM 1596 N N . VAL A 1 210 ? -1.007 0.878 -2.254 1.00 98.94 210 VAL A N 1
ATOM 1597 C CA . VAL A 1 210 ? -0.321 -0.299 -1.692 1.00 98.94 210 VAL A CA 1
ATOM 1598 C C . VAL A 1 210 ? -1.138 -0.931 -0.562 1.00 98.94 210 VAL A C 1
ATOM 1600 O O . VAL A 1 210 ? -1.297 -2.152 -0.523 1.00 98.94 210 VAL A O 1
ATOM 1603 N N . ALA A 1 211 ? -1.726 -0.131 0.331 1.00 98.88 211 ALA A N 1
ATOM 1604 C CA . ALA A 1 211 ? -2.622 -0.637 1.369 1.00 98.88 211 ALA A CA 1
ATOM 1605 C C . ALA A 1 211 ? -3.846 -1.335 0.765 1.00 98.88 211 ALA A C 1
ATOM 1607 O O . ALA A 1 211 ? -4.160 -2.462 1.146 1.00 98.88 211 ALA A O 1
ATOM 1608 N N . GLY A 1 212 ? -4.488 -0.701 -0.220 1.00 98.62 212 GLY A N 1
ATOM 1609 C CA . GLY A 1 212 ? -5.592 -1.279 -0.978 1.00 98.62 212 GLY A CA 1
ATOM 1610 C C . GLY A 1 212 ? -5.231 -2.607 -1.637 1.00 98.62 212 GLY A C 1
ATOM 1611 O O . GLY A 1 212 ? -6.010 -3.552 -1.560 1.00 98.62 212 GLY A O 1
ATOM 1612 N N . ALA A 1 213 ? -4.048 -2.712 -2.235 1.00 98.38 213 ALA A N 1
ATOM 1613 C CA . ALA A 1 213 ? -3.565 -3.918 -2.898 1.00 98.38 213 ALA A CA 1
ATOM 1614 C C . ALA A 1 213 ? -3.225 -5.058 -1.919 1.00 98.38 213 ALA A C 1
ATOM 1616 O O . ALA A 1 213 ? -3.491 -6.222 -2.218 1.00 98.38 213 ALA A O 1
ATOM 1617 N N . LEU A 1 214 ? -2.662 -4.737 -0.748 1.00 97.81 214 LEU A N 1
ATOM 1618 C CA . LEU A 1 214 ? -2.130 -5.720 0.207 1.00 97.81 214 LEU A CA 1
ATOM 1619 C C . LEU A 1 214 ? -3.062 -6.047 1.392 1.00 97.81 214 LEU A C 1
ATOM 1621 O O . LEU A 1 214 ? -2.694 -6.857 2.250 1.00 97.81 214 LEU A O 1
ATOM 1625 N N . ASP A 1 215 ? -4.255 -5.450 1.463 1.00 97.62 215 ASP A N 1
ATOM 1626 C CA . ASP A 1 215 ? -5.297 -5.814 2.430 1.00 97.62 215 ASP A CA 1
ATOM 1627 C C . ASP A 1 215 ? -6.678 -5.901 1.764 1.00 97.62 215 ASP A C 1
ATOM 1629 O O . ASP A 1 215 ? -7.307 -4.904 1.405 1.00 97.62 215 ASP A O 1
ATOM 1633 N N . SER A 1 216 ? -7.183 -7.128 1.626 1.00 95.25 216 SER A N 1
ATOM 1634 C CA . SER A 1 216 ? -8.458 -7.401 0.960 1.00 95.25 216 SER A CA 1
ATOM 1635 C C . SER A 1 216 ? -9.692 -6.962 1.755 1.00 95.25 216 SER A C 1
ATOM 1637 O O . SER A 1 216 ? -10.800 -7.041 1.229 1.00 95.25 216 SER A O 1
ATOM 1639 N N . ARG A 1 217 ? -9.541 -6.512 3.010 1.00 97.44 217 ARG A N 1
ATOM 1640 C CA . ARG A 1 217 ? -10.662 -5.999 3.821 1.00 97.44 217 ARG A CA 1
ATOM 1641 C C . ARG A 1 217 ? -11.055 -4.566 3.444 1.00 97.44 217 ARG A C 1
ATOM 1643 O O . ARG A 1 217 ? -12.134 -4.116 3.821 1.00 97.44 217 ARG A O 1
ATOM 1650 N N . ILE A 1 218 ? -10.215 -3.864 2.681 1.00 98.69 218 ILE A N 1
ATOM 1651 C CA . ILE A 1 218 ? -10.485 -2.509 2.185 1.00 98.69 218 ILE A CA 1
ATOM 1652 C C . ILE A 1 218 ? -11.423 -2.593 0.980 1.00 98.69 218 ILE A C 1
ATOM 1654 O O . ILE A 1 218 ? -11.027 -3.068 -0.081 1.00 98.69 218 ILE A O 1
ATOM 1658 N N . VAL A 1 219 ? -12.661 -2.122 1.113 1.00 98.31 219 VAL A N 1
ATOM 1659 C CA . VAL A 1 219 ? -13.688 -2.236 0.061 1.00 98.31 219 VAL A CA 1
ATOM 1660 C C . VAL A 1 219 ? -13.590 -1.164 -1.023 1.00 98.31 219 VAL A C 1
ATOM 1662 O O . VAL A 1 219 ? -14.153 -1.351 -2.102 1.00 98.31 219 VAL A O 1
ATOM 1665 N N . LEU A 1 220 ? -12.894 -0.057 -0.748 1.00 98.81 220 LEU A N 1
ATOM 1666 C CA . LEU A 1 220 ? -12.669 1.035 -1.692 1.00 98.81 220 LEU A CA 1
ATOM 1667 C C . LEU A 1 220 ? -11.280 1.655 -1.486 1.00 98.81 220 LEU A C 1
ATOM 1669 O O . LEU A 1 220 ? -10.937 2.073 -0.383 1.00 98.81 220 LEU A O 1
ATOM 1673 N N . THR A 1 221 ? -10.503 1.756 -2.555 1.00 98.94 221 THR A N 1
ATOM 1674 C CA . THR A 1 221 ? -9.182 2.392 -2.569 1.00 98.94 221 THR A CA 1
ATOM 1675 C C . THR A 1 221 ? -9.231 3.651 -3.424 1.00 98.94 221 THR A C 1
ATOM 1677 O O . THR A 1 221 ? -9.710 3.605 -4.556 1.00 98.94 221 THR A O 1
ATOM 1680 N N . ILE A 1 222 ? -8.768 4.774 -2.873 1.00 98.88 222 ILE A N 1
ATOM 1681 C CA . ILE A 1 222 ? -8.836 6.097 -3.502 1.00 98.88 222 ILE A CA 1
ATOM 1682 C C . ILE A 1 222 ? -7.437 6.738 -3.511 1.00 98.88 222 ILE A C 1
ATOM 1684 O O . ILE A 1 222 ? -7.126 7.557 -2.645 1.00 98.88 222 ILE A O 1
ATOM 1688 N N . PRO A 1 223 ? -6.535 6.346 -4.426 1.00 98.75 223 PRO A N 1
ATOM 1689 C CA . PRO A 1 223 ? -5.270 7.047 -4.577 1.00 98.75 223 PRO A CA 1
ATOM 1690 C C . PRO A 1 223 ? -5.526 8.379 -5.297 1.00 98.75 223 PRO A C 1
ATOM 1692 O O . PRO A 1 223 ? -6.062 8.400 -6.408 1.00 98.75 223 PRO A O 1
ATOM 1695 N N . GLN A 1 224 ? -5.156 9.487 -4.656 1.00 98.69 224 GLN A N 1
ATOM 1696 C CA . GLN A 1 224 ? -5.216 10.823 -5.241 1.00 98.69 224 GLN A CA 1
ATOM 1697 C C . GLN A 1 224 ? -3.811 11.270 -5.658 1.00 98.69 224 GLN A C 1
ATOM 1699 O O . GLN A 1 224 ? -2.892 11.259 -4.842 1.00 98.69 224 GLN A O 1
ATOM 1704 N N . GLU A 1 225 ? -3.646 11.680 -6.915 1.00 98.38 225 GLU A N 1
ATOM 1705 C CA . GLU A 1 225 ? -2.436 12.321 -7.457 1.00 98.38 225 GLU A CA 1
ATOM 1706 C C . GLU A 1 225 ? -1.156 11.551 -7.099 1.00 98.38 225 GLU A C 1
ATOM 1708 O O . GLU A 1 225 ? -0.130 12.125 -6.742 1.00 98.38 225 GLU A O 1
ATOM 1713 N N . SER A 1 226 ? -1.242 10.217 -7.110 1.00 98.50 226 SER A N 1
ATOM 1714 C CA . SER A 1 226 ? -0.173 9.364 -6.588 1.00 98.50 226 SER A CA 1
ATOM 1715 C C . SER A 1 226 ? 1.028 9.272 -7.531 1.00 98.50 226 SER A C 1
ATOM 1717 O O . SER A 1 226 ? 2.154 9.113 -7.057 1.00 98.50 226 SER A O 1
ATOM 1719 N N . GLY A 1 227 ? 0.801 9.427 -8.840 1.00 98.25 227 GLY A N 1
ATOM 1720 C CA . GLY A 1 227 ? 1.828 9.466 -9.880 1.00 98.25 227 GLY A CA 1
ATOM 1721 C C . GLY A 1 227 ? 2.767 8.257 -9.877 1.00 98.25 227 GLY A C 1
ATOM 1722 O O . GLY A 1 227 ? 2.347 7.128 -9.608 1.00 98.25 227 GLY A O 1
ATOM 1723 N N . SER A 1 228 ? 4.049 8.508 -10.157 1.00 98.31 228 SER A N 1
ATOM 1724 C CA . SER A 1 228 ? 5.140 7.519 -10.153 1.00 98.31 228 SER A CA 1
ATOM 1725 C C . SER A 1 228 ? 5.178 6.701 -8.862 1.00 98.31 228 SER A C 1
ATOM 1727 O O . SER A 1 228 ? 5.141 7.266 -7.773 1.00 98.31 228 SER A O 1
ATOM 1729 N N . GLY A 1 229 ? 5.193 5.370 -8.928 1.00 98.12 229 GLY A N 1
ATOM 1730 C CA . GLY A 1 229 ? 5.129 4.549 -7.714 1.00 98.12 229 GLY A CA 1
ATOM 1731 C C . GLY A 1 229 ? 3.748 4.403 -7.076 1.00 98.12 229 GLY A C 1
ATOM 1732 O O . GLY A 1 229 ? 3.607 3.762 -6.036 1.00 98.12 229 GLY A O 1
ATOM 1733 N N . GLY A 1 230 ? 2.729 4.997 -7.688 1.00 98.31 230 GLY A N 1
ATOM 1734 C CA . GLY A 1 230 ? 1.325 4.818 -7.363 1.00 98.31 230 GLY A CA 1
ATOM 1735 C C . GLY A 1 230 ? 0.575 4.344 -8.601 1.00 98.31 230 GLY A C 1
ATOM 1736 O O . GLY A 1 230 ? 0.614 3.167 -8.942 1.00 98.31 230 GLY A O 1
ATOM 1737 N N . THR A 1 231 ? -0.126 5.254 -9.262 1.00 97.75 231 THR A N 1
ATOM 1738 C CA . THR A 1 231 ? -1.006 4.962 -10.402 1.00 97.75 231 THR A CA 1
ATOM 1739 C C . THR A 1 231 ? -0.301 4.953 -11.753 1.00 97.75 231 THR A C 1
ATOM 1741 O O . THR A 1 231 ? -0.853 4.402 -12.703 1.00 97.75 231 THR A O 1
ATOM 1744 N N . ALA A 1 232 ? 0.901 5.521 -11.841 1.00 98.38 232 ALA A N 1
ATOM 1745 C CA . ALA A 1 232 ? 1.734 5.490 -13.037 1.00 98.38 232 ALA A CA 1
ATOM 1746 C C . ALA A 1 232 ? 2.499 4.161 -13.152 1.00 98.38 232 ALA A C 1
ATOM 1748 O O . ALA A 1 232 ? 2.921 3.592 -12.146 1.00 98.38 232 ALA A O 1
ATOM 1749 N N . CYS A 1 233 ? 2.698 3.685 -14.382 1.00 98.69 233 CYS A N 1
ATOM 1750 C CA . CYS A 1 233 ? 3.475 2.479 -14.670 1.00 98.69 233 CYS A CA 1
ATOM 1751 C C . CYS A 1 233 ? 4.933 2.850 -14.935 1.00 98.69 233 CYS A C 1
ATOM 1753 O O . CYS A 1 233 ? 5.206 3.767 -15.708 1.00 98.69 233 CYS A O 1
ATOM 1755 N N . TRP A 1 234 ? 5.874 2.086 -14.388 1.00 98.62 234 TRP A N 1
ATOM 1756 C CA . TRP A 1 234 ? 7.305 2.337 -14.530 1.00 98.62 234 TRP A CA 1
ATOM 1757 C C . TRP A 1 234 ? 7.735 2.451 -15.990 1.00 98.62 234 TRP A C 1
ATOM 1759 O O . TRP A 1 234 ? 8.354 3.438 -16.382 1.00 98.62 234 TRP A O 1
ATOM 1769 N N . ARG A 1 235 ? 7.325 1.489 -16.826 1.00 98.19 235 ARG A N 1
ATOM 1770 C CA . ARG A 1 235 ? 7.673 1.472 -18.256 1.00 98.19 235 ARG A CA 1
ATOM 1771 C C . ARG A 1 235 ? 7.114 2.660 -19.026 1.00 98.19 235 ARG A C 1
ATOM 1773 O O . ARG A 1 235 ? 7.732 3.134 -19.976 1.00 98.19 235 ARG A O 1
ATOM 1780 N N . LEU A 1 236 ? 5.918 3.109 -18.653 1.00 97.50 236 LEU A N 1
ATOM 1781 C CA . LEU A 1 236 ? 5.272 4.229 -19.326 1.00 97.50 236 LEU A CA 1
ATOM 1782 C C . LEU A 1 236 ? 5.863 5.561 -18.865 1.00 97.50 236 LEU A C 1
ATOM 1784 O O . LEU A 1 236 ? 6.026 6.443 -19.698 1.00 97.50 236 LEU A O 1
ATOM 1788 N N . SER A 1 237 ? 6.251 5.677 -17.593 1.00 98.00 237 SER A N 1
ATOM 1789 C CA . SER A 1 237 ? 6.970 6.843 -17.075 1.00 98.00 237 SER A CA 1
ATOM 1790 C C . SER A 1 237 ? 8.344 6.992 -17.727 1.00 98.00 237 SER A C 1
ATOM 1792 O O . SER A 1 237 ? 8.698 8.097 -18.123 1.00 98.00 237 SER A O 1
ATOM 1794 N N . ASP A 1 238 ? 9.086 5.897 -17.931 1.00 96.62 238 ASP A N 1
ATOM 1795 C CA . ASP A 1 238 ? 10.355 5.924 -18.677 1.00 96.62 238 ASP A CA 1
ATOM 1796 C C . ASP A 1 238 ? 10.155 6.399 -20.128 1.00 96.62 238 ASP A C 1
ATOM 1798 O O . ASP A 1 238 ? 10.967 7.157 -20.662 1.00 96.62 238 ASP A O 1
ATOM 1802 N N . TYR A 1 239 ? 9.059 5.980 -20.772 1.00 94.81 239 TYR A N 1
ATOM 1803 C CA . TYR A 1 239 ? 8.717 6.417 -22.128 1.00 94.81 239 TYR A CA 1
ATOM 1804 C C . TYR A 1 239 ? 8.304 7.897 -22.182 1.00 94.81 239 TYR A C 1
ATOM 1806 O O . TYR A 1 239 ? 8.775 8.636 -23.046 1.00 94.81 239 TYR A O 1
ATOM 1814 N N . GLU A 1 240 ? 7.440 8.333 -21.265 1.00 94.25 240 GLU A N 1
ATOM 1815 C CA . GLU A 1 240 ? 6.947 9.712 -21.158 1.00 94.25 240 GLU A CA 1
ATOM 1816 C C . GLU A 1 240 ? 8.084 10.690 -20.834 1.00 94.25 240 GLU A C 1
ATOM 1818 O O . GLU A 1 240 ? 8.213 11.737 -21.473 1.00 94.25 240 GLU A O 1
ATOM 1823 N N . ASN A 1 241 ? 8.986 10.311 -19.924 1.00 94.06 241 ASN A N 1
ATOM 1824 C CA . ASN A 1 241 ? 10.097 11.155 -19.499 1.00 94.06 241 ASN A CA 1
ATOM 1825 C C . ASN A 1 241 ? 11.173 11.364 -20.579 1.00 94.06 241 ASN A C 1
ATOM 1827 O O . ASN A 1 241 ? 11.984 12.275 -20.441 1.00 94.06 241 ASN A O 1
ATOM 1831 N N . HIS A 1 242 ? 11.176 10.599 -21.682 1.00 82.44 242 HIS A N 1
ATOM 1832 C CA . HIS A 1 242 ? 12.159 10.770 -22.765 1.00 82.44 242 HIS A CA 1
ATOM 1833 C C . HIS A 1 242 ? 12.256 12.228 -23.258 1.00 82.44 242 HIS A C 1
ATOM 1835 O O . HIS A 1 242 ? 13.327 12.662 -23.676 1.00 82.44 242 HIS A O 1
ATOM 1841 N N . ASN A 1 243 ? 11.157 12.990 -23.209 1.00 78.94 243 ASN A N 1
ATOM 1842 C CA . ASN A 1 243 ? 11.136 14.423 -23.532 1.00 78.94 243 ASN A CA 1
ATOM 1843 C C . ASN A 1 243 ? 10.439 15.270 -22.450 1.00 78.94 243 ASN A C 1
ATOM 1845 O O . ASN A 1 243 ? 9.998 16.383 -22.742 1.00 78.94 243 ASN A O 1
ATOM 1849 N N . GLY A 1 244 ? 10.284 14.731 -21.240 1.00 87.00 244 GLY A N 1
ATOM 1850 C CA . GLY A 1 244 ? 9.458 15.309 -20.182 1.00 87.00 244 GLY A CA 1
ATOM 1851 C C . GLY A 1 244 ? 10.228 15.568 -18.892 1.00 87.00 244 GLY A C 1
ATOM 1852 O O . GLY A 1 244 ? 11.457 15.585 -18.861 1.00 87.00 244 GLY A O 1
ATOM 1853 N N . THR A 1 245 ? 9.469 15.785 -17.821 1.00 93.69 245 THR A N 1
ATOM 1854 C CA . THR A 1 245 ? 9.967 15.840 -16.437 1.00 93.69 245 THR A CA 1
ATOM 1855 C C . THR A 1 245 ? 9.148 14.895 -15.560 1.00 93.69 245 THR A C 1
ATOM 1857 O O . THR A 1 245 ? 8.772 15.245 -14.446 1.00 93.69 245 THR A O 1
ATOM 1860 N N . THR A 1 246 ? 8.746 13.754 -16.115 1.00 96.81 246 THR A N 1
ATOM 1861 C CA . THR A 1 246 ? 7.949 12.752 -15.405 1.00 96.81 246 THR A CA 1
ATOM 1862 C C . THR A 1 246 ? 8.856 11.995 -14.443 1.00 96.81 246 THR A C 1
ATOM 1864 O O . THR A 1 246 ? 9.896 11.485 -14.857 1.00 96.81 246 THR A O 1
ATOM 1867 N N . GLN A 1 247 ? 8.441 11.860 -13.182 1.00 98.31 247 GLN A N 1
ATOM 1868 C CA . GLN A 1 247 ? 9.208 11.112 -12.191 1.00 98.31 247 GLN A CA 1
ATOM 1869 C C . GLN A 1 247 ? 9.345 9.637 -12.599 1.00 98.31 247 GLN A C 1
ATOM 1871 O O . GLN A 1 247 ? 8.349 8.930 -12.794 1.00 98.31 247 GLN A O 1
ATOM 1876 N N . THR A 1 248 ? 10.578 9.141 -12.683 1.00 98.38 248 THR A N 1
ATOM 1877 C CA . THR A 1 248 ? 10.884 7.750 -13.078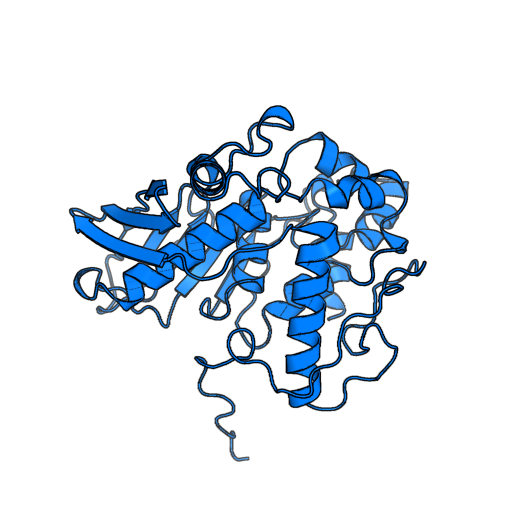 1.00 98.38 248 THR A CA 1
ATOM 1878 C C . THR A 1 248 ? 11.289 6.885 -11.885 1.00 98.38 248 THR A C 1
ATOM 1880 O O . THR A 1 248 ? 11.494 7.383 -10.777 1.00 98.38 248 THR A O 1
ATOM 1883 N N . ALA A 1 249 ? 11.427 5.573 -12.107 1.00 98.50 249 ALA A N 1
ATOM 1884 C CA . ALA A 1 249 ? 11.890 4.648 -11.073 1.00 98.50 249 ALA A CA 1
ATOM 1885 C C . ALA A 1 249 ? 13.300 5.000 -10.565 1.00 98.50 249 ALA A C 1
ATOM 1887 O O . ALA A 1 249 ? 13.544 4.963 -9.363 1.00 98.50 249 ALA A O 1
ATOM 1888 N N . SER A 1 250 ? 14.220 5.374 -11.462 1.00 97.56 250 SER A N 1
ATOM 1889 C CA . SER A 1 250 ? 15.601 5.720 -11.093 1.00 97.56 250 SER A CA 1
ATOM 1890 C C . SER A 1 250 ? 15.688 6.991 -10.243 1.00 97.56 250 SER A C 1
ATOM 1892 O O . SER A 1 250 ? 16.570 7.101 -9.397 1.00 97.56 250 SER A O 1
ATOM 1894 N N . GLU A 1 251 ? 14.755 7.927 -10.424 1.00 97.88 251 GLU A N 1
ATOM 1895 C CA . GLU A 1 251 ? 14.673 9.168 -9.656 1.00 97.88 251 GLU A CA 1
ATOM 1896 C C . GLU A 1 251 ? 13.991 8.967 -8.299 1.00 97.88 251 GLU A C 1
ATOM 1898 O O . GLU A 1 251 ? 14.523 9.366 -7.263 1.00 97.88 251 GLU A O 1
ATOM 1903 N N . ILE A 1 252 ? 12.848 8.278 -8.274 1.00 98.56 252 ILE A N 1
ATOM 1904 C CA . ILE A 1 252 ? 12.030 8.151 -7.062 1.00 98.56 252 ILE A CA 1
ATOM 1905 C C . ILE A 1 252 ? 12.744 7.384 -5.933 1.00 98.56 252 ILE A C 1
ATOM 1907 O O . ILE A 1 252 ? 12.539 7.683 -4.754 1.00 98.56 252 ILE A O 1
ATOM 1911 N N . VAL A 1 253 ? 13.624 6.429 -6.269 1.00 98.50 253 VAL A N 1
ATOM 1912 C CA . VAL A 1 253 ? 14.457 5.707 -5.283 1.00 98.50 253 VAL A CA 1
ATOM 1913 C C . VAL A 1 253 ? 15.574 6.579 -4.694 1.00 98.50 253 VAL A C 1
ATOM 1915 O O . VAL A 1 253 ? 16.128 6.254 -3.641 1.00 98.50 253 VAL A O 1
ATOM 1918 N N . GLN A 1 254 ? 15.895 7.71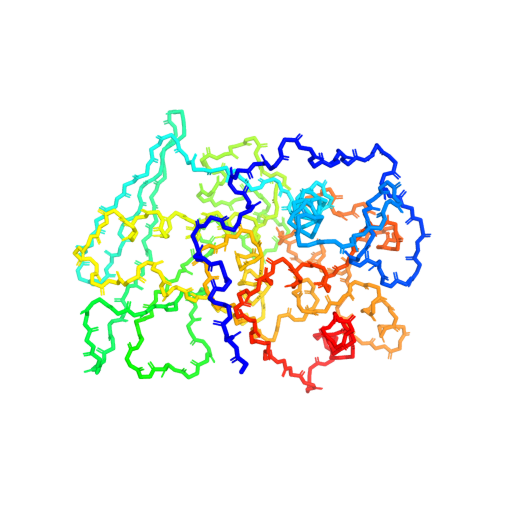1 -5.332 1.00 98.12 254 GLN A N 1
ATOM 1919 C CA . GLN A 1 254 ? 16.858 8.688 -4.814 1.00 98.12 254 GLN A CA 1
ATOM 1920 C C . GLN A 1 254 ? 16.236 9.700 -3.852 1.00 98.12 254 GLN A C 1
ATOM 1922 O O . GLN A 1 254 ? 16.932 10.293 -3.030 1.00 98.12 254 GLN A O 1
ATOM 1927 N N . GLU A 1 255 ? 14.920 9.879 -3.908 1.00 98.12 255 GLU A N 1
ATOM 1928 C CA . GLU A 1 255 ? 14.221 10.842 -3.062 1.00 98.12 255 GLU A CA 1
ATOM 1929 C C . GLU A 1 255 ? 13.939 10.300 -1.670 1.00 98.12 255 GLU A C 1
ATOM 1931 O O . GLU A 1 255 ? 14.069 11.015 -0.674 1.00 98.12 255 GLU A O 1
ATOM 1936 N N . ASN A 1 256 ? 13.492 9.048 -1.592 1.00 98.69 256 ASN A N 1
ATOM 1937 C CA . ASN A 1 256 ? 12.875 8.530 -0.384 1.00 98.69 256 ASN A CA 1
ATOM 1938 C C . ASN A 1 256 ? 12.967 7.005 -0.268 1.00 98.69 256 ASN A C 1
ATOM 1940 O O . ASN A 1 256 ? 13.609 6.329 -1.062 1.00 98.69 256 ASN A O 1
ATOM 1944 N N . VAL A 1 257 ? 12.314 6.454 0.756 1.00 98.75 257 VAL A N 1
ATOM 1945 C CA . VAL A 1 257 ? 12.414 5.039 1.144 1.00 98.75 257 VAL A CA 1
ATOM 1946 C C . VAL A 1 257 ? 11.103 4.276 0.965 1.00 98.75 257 VAL A C 1
ATOM 1948 O O . VAL A 1 257 ? 10.835 3.290 1.652 1.00 98.75 257 VAL A O 1
ATOM 1951 N N . TRP A 1 258 ? 10.264 4.732 0.033 1.00 98.88 258 TRP A N 1
ATOM 1952 C CA . TRP A 1 258 ? 8.925 4.187 -0.207 1.00 98.88 258 TRP A CA 1
ATOM 1953 C C . TRP A 1 258 ? 8.933 2.720 -0.664 1.00 98.88 258 TRP A C 1
ATOM 1955 O O . TRP A 1 258 ? 8.066 1.956 -0.235 1.00 98.88 258 TRP A O 1
ATOM 1965 N N . PHE A 1 259 ? 9.942 2.318 -1.441 1.00 98.88 259 PHE A N 1
ATOM 1966 C CA . PHE A 1 259 ? 10.175 0.954 -1.945 1.00 98.88 259 PHE A CA 1
ATOM 1967 C C . PHE A 1 259 ? 11.235 0.227 -1.126 1.00 98.88 259 PHE A C 1
ATOM 1969 O O . PHE A 1 259 ? 12.013 0.875 -0.428 1.00 98.88 259 PHE A O 1
ATOM 1976 N N . ALA A 1 260 ? 11.285 -1.100 -1.190 1.00 98.69 260 ALA A N 1
ATOM 1977 C CA . ALA A 1 260 ? 12.359 -1.883 -0.587 1.00 98.69 260 ALA A CA 1
ATOM 1978 C C . ALA A 1 260 ? 13.686 -1.681 -1.324 1.00 98.69 260 ALA A C 1
ATOM 1980 O O . ALA A 1 260 ? 13.695 -1.466 -2.530 1.00 98.69 260 ALA A O 1
ATOM 1981 N N . SER A 1 261 ? 14.813 -1.817 -0.621 1.00 98.25 261 SER A N 1
ATOM 1982 C CA . SER A 1 261 ? 16.147 -1.577 -1.203 1.00 98.25 261 SER A CA 1
ATOM 1983 C C . SER A 1 261 ? 16.490 -2.503 -2.375 1.00 98.25 261 SER A C 1
ATOM 1985 O O . SER A 1 261 ? 17.318 -2.171 -3.211 1.00 98.25 261 SER A O 1
ATOM 1987 N N . GLN A 1 262 ? 15.861 -3.676 -2.458 1.00 97.31 262 GLN A N 1
ATOM 1988 C CA . GLN A 1 262 ? 16.019 -4.590 -3.596 1.00 97.31 262 GLN A CA 1
ATOM 1989 C C . GLN A 1 262 ? 15.463 -4.013 -4.913 1.00 97.31 262 GLN A C 1
ATOM 1991 O O . GLN A 1 262 ? 15.893 -4.428 -5.985 1.00 97.31 262 GLN A O 1
ATOM 1996 N N . PHE A 1 263 ? 14.536 -3.048 -4.845 1.00 98.69 263 PHE A N 1
ATOM 1997 C CA . PHE A 1 263 ? 14.006 -2.370 -6.027 1.00 98.69 263 PHE A CA 1
ATOM 1998 C C . PHE A 1 263 ? 15.071 -1.523 -6.729 1.00 98.69 263 PHE A C 1
ATOM 2000 O O . PHE A 1 263 ? 15.018 -1.360 -7.947 1.00 98.69 263 PHE A O 1
ATOM 2007 N N . ASP A 1 264 ? 16.059 -1.030 -5.976 1.00 98.19 264 ASP A N 1
ATOM 2008 C CA . ASP A 1 264 ? 17.110 -0.143 -6.472 1.00 98.19 264 ASP A CA 1
ATOM 2009 C C . ASP A 1 264 ? 17.886 -0.777 -7.638 1.00 98.19 264 ASP A C 1
ATOM 2011 O O . ASP A 1 264 ? 18.307 -0.068 -8.550 1.00 98.19 264 ASP A O 1
ATOM 2015 N N . GLU A 1 265 ? 18.051 -2.105 -7.655 1.00 97.06 265 GLU A N 1
ATOM 2016 C CA . GLU A 1 265 ? 18.683 -2.811 -8.775 1.00 97.06 265 GLU A CA 1
ATOM 2017 C C . GLU A 1 265 ? 17.900 -2.590 -10.076 1.00 97.06 265 GLU A C 1
ATOM 2019 O O . GLU A 1 265 ? 18.473 -2.182 -11.086 1.00 97.06 265 GLU A O 1
ATOM 2024 N N . PHE A 1 266 ? 16.584 -2.797 -10.050 1.00 98.06 266 PHE A N 1
ATOM 2025 C CA . PHE A 1 266 ? 15.715 -2.651 -11.219 1.00 98.06 266 PHE A CA 1
ATOM 2026 C C . PHE A 1 266 ? 15.546 -1.187 -11.618 1.00 98.06 266 PHE A C 1
ATOM 2028 O O . PHE A 1 266 ? 15.652 -0.854 -12.796 1.00 98.06 266 PHE A O 1
ATOM 2035 N N . ALA A 1 267 ? 15.341 -0.310 -10.634 1.00 97.75 267 ALA A N 1
ATOM 2036 C CA . ALA A 1 267 ? 15.176 1.122 -10.839 1.00 97.75 267 ALA A CA 1
ATOM 2037 C C . ALA A 1 267 ? 16.401 1.763 -11.510 1.00 97.75 267 ALA A C 1
ATOM 2039 O O . ALA A 1 267 ? 16.244 2.591 -12.403 1.00 97.75 267 ALA A O 1
ATOM 2040 N N . ASN A 1 268 ? 17.616 1.362 -11.118 1.00 96.69 268 ASN A N 1
ATOM 2041 C CA . ASN A 1 268 ? 18.854 1.940 -11.649 1.00 96.69 268 ASN A CA 1
ATOM 2042 C C . ASN A 1 268 ? 19.371 1.250 -12.923 1.00 96.69 268 ASN A C 1
ATOM 2044 O O . ASN A 1 268 ? 20.240 1.806 -13.595 1.00 96.69 268 ASN A O 1
ATOM 2048 N N . THR A 1 269 ? 18.885 0.049 -13.260 1.00 95.56 269 THR A N 1
ATOM 2049 C CA . THR A 1 269 ? 19.320 -0.683 -14.464 1.00 95.56 269 THR A CA 1
ATOM 2050 C C . THR A 1 269 ? 18.258 -0.670 -15.555 1.00 95.56 269 THR A C 1
ATOM 2052 O O . THR A 1 269 ? 18.466 -0.081 -16.614 1.00 95.56 269 THR A O 1
ATOM 2055 N N . THR A 1 270 ? 17.125 -1.329 -15.324 1.00 96.94 270 THR A N 1
ATOM 2056 C CA . THR A 1 270 ? 15.939 -1.256 -16.171 1.00 96.94 270 THR A CA 1
ATOM 2057 C C . THR A 1 270 ? 14.739 -1.900 -15.480 1.00 96.94 270 THR A C 1
ATOM 2059 O O . THR A 1 270 ? 14.775 -3.061 -15.068 1.00 96.94 270 THR A O 1
ATOM 2062 N N . VAL A 1 271 ? 13.618 -1.183 -15.454 1.00 98.00 271 VAL A N 1
ATOM 2063 C CA . VAL A 1 271 ? 12.326 -1.713 -14.986 1.00 98.00 271 VAL A CA 1
ATOM 2064 C C . VAL A 1 271 ? 11.715 -2.722 -15.962 1.00 98.00 271 VAL A C 1
ATOM 2066 O O . VAL A 1 271 ? 10.825 -3.485 -15.595 1.00 98.00 271 VAL A O 1
ATOM 2069 N N . ASN A 1 272 ? 12.230 -2.796 -17.197 1.00 98.00 272 ASN A N 1
ATOM 2070 C CA . ASN A 1 272 ? 11.747 -3.715 -18.231 1.00 98.00 272 ASN A CA 1
ATOM 2071 C C . ASN A 1 272 ? 11.992 -5.191 -17.894 1.00 98.00 272 ASN A C 1
ATOM 2073 O O . ASN A 1 272 ? 11.437 -6.056 -18.565 1.00 98.00 272 ASN A O 1
ATOM 2077 N N . THR A 1 273 ? 12.809 -5.499 -16.884 1.00 97.31 273 THR A N 1
ATOM 2078 C CA . THR A 1 273 ? 13.040 -6.875 -16.415 1.00 97.31 273 THR A CA 1
ATOM 2079 C C . THR A 1 273 ? 12.061 -7.325 -15.328 1.00 97.31 273 THR A C 1
ATOM 2081 O O . THR A 1 273 ? 12.002 -8.519 -15.018 1.00 97.31 273 THR A O 1
ATOM 2084 N N . LEU A 1 274 ? 11.269 -6.404 -14.760 1.00 97.69 274 LEU A N 1
ATOM 2085 C CA . LEU A 1 274 ? 10.268 -6.723 -13.744 1.00 97.69 274 LEU A CA 1
ATOM 2086 C C . LEU A 1 274 ? 9.090 -7.492 -14.369 1.00 97.69 274 LEU A C 1
ATOM 2088 O O . LEU A 1 274 ? 8.524 -7.033 -15.359 1.00 97.69 274 LEU A O 1
ATOM 2092 N N . PRO A 1 275 ? 8.631 -8.611 -13.783 1.00 97.31 275 PRO A N 1
ATOM 2093 C CA . PRO A 1 275 ? 7.506 -9.399 -14.306 1.00 97.31 275 PRO A CA 1
ATOM 2094 C C . PRO A 1 275 ? 6.122 -8.802 -14.003 1.00 97.31 275 PRO A C 1
ATOM 2096 O O . PRO A 1 275 ? 5.101 -9.491 -14.085 1.00 97.31 275 PRO A O 1
ATOM 2099 N N . PHE A 1 276 ? 6.087 -7.535 -13.609 1.00 97.81 276 PHE A N 1
ATOM 2100 C CA . PHE A 1 276 ? 4.891 -6.761 -13.328 1.00 97.81 276 PHE A CA 1
ATOM 2101 C C . PHE A 1 276 ? 5.123 -5.295 -13.697 1.00 97.81 276 PHE A C 1
ATOM 2103 O O . PHE A 1 276 ? 6.244 -4.866 -13.983 1.00 97.81 276 PHE A O 1
ATOM 2110 N N . ASP A 1 277 ? 4.034 -4.541 -13.671 1.00 98.69 277 ASP A N 1
ATOM 2111 C CA . ASP A 1 277 ? 4.032 -3.086 -13.599 1.00 98.69 277 ASP A CA 1
ATOM 2112 C C . ASP A 1 277 ? 2.799 -2.649 -12.779 1.00 98.69 277 ASP A C 1
ATOM 2114 O O . ASP A 1 277 ? 1.977 -3.490 -12.393 1.00 98.69 277 ASP A O 1
ATOM 2118 N N . HIS A 1 278 ? 2.658 -1.364 -12.467 1.00 98.69 278 HIS A N 1
ATOM 2119 C CA . HIS A 1 278 ? 1.661 -0.869 -11.508 1.00 98.69 278 HIS A CA 1
ATOM 2120 C C . HIS A 1 278 ? 0.192 -1.065 -11.934 1.00 98.69 278 HIS A C 1
ATOM 2122 O O . HIS A 1 278 ? -0.696 -1.078 -11.077 1.00 98.69 278 HIS A O 1
ATOM 2128 N N . HIS A 1 279 ? -0.092 -1.353 -13.210 1.00 98.62 279 HIS A N 1
ATOM 2129 C CA . HIS A 1 279 ? -1.427 -1.779 -13.660 1.00 98.62 279 HIS A CA 1
ATOM 2130 C C . HIS A 1 279 ? -1.854 -3.077 -12.966 1.00 98.62 279 HIS A C 1
ATOM 2132 O O . HIS A 1 279 ? -3.021 -3.266 -12.625 1.00 98.62 279 HIS A O 1
ATOM 2138 N N . MET A 1 280 ? -0.892 -3.956 -12.679 1.00 98.44 280 MET A N 1
ATOM 2139 C CA . MET A 1 280 ? -1.120 -5.191 -11.937 1.00 98.44 280 MET A CA 1
ATOM 2140 C C . MET A 1 280 ? -1.219 -4.961 -10.426 1.00 98.44 280 MET A C 1
ATOM 2142 O O . MET A 1 280 ? -1.959 -5.698 -9.777 1.00 98.44 280 MET A O 1
ATOM 2146 N N . LEU A 1 281 ? -0.554 -3.936 -9.868 1.00 98.56 281 LEU A N 1
ATOM 2147 C CA . LEU A 1 281 ? -0.753 -3.522 -8.470 1.00 98.56 281 LEU A CA 1
ATOM 2148 C C . LEU A 1 281 ? -2.195 -3.048 -8.260 1.00 98.56 281 LEU A C 1
ATOM 2150 O O . LEU A 1 281 ? -2.880 -3.523 -7.355 1.00 98.56 281 LEU A O 1
ATOM 2154 N N . ALA A 1 282 ? -2.687 -2.183 -9.152 1.00 98.06 282 ALA A N 1
ATOM 2155 C CA . ALA A 1 282 ? -4.091 -1.780 -9.196 1.00 98.06 282 ALA A CA 1
ATOM 2156 C C . ALA A 1 282 ? -5.026 -2.989 -9.400 1.00 98.06 282 ALA A C 1
ATOM 2158 O O . ALA A 1 282 ? -6.059 -3.097 -8.738 1.00 98.06 282 ALA A O 1
ATOM 2159 N N . GLY A 1 283 ? -4.629 -3.956 -10.234 1.00 96.81 283 GLY A N 1
ATOM 2160 C CA . GLY A 1 283 ? -5.347 -5.219 -10.437 1.00 96.81 283 GLY A CA 1
ATOM 2161 C C . GLY A 1 283 ? -5.520 -6.083 -9.176 1.00 96.81 283 GLY A C 1
ATOM 2162 O O . GLY A 1 283 ? -6.478 -6.857 -9.093 1.00 96.81 283 GLY A O 1
ATOM 2163 N N . LEU A 1 284 ? -4.669 -5.933 -8.150 1.00 97.38 284 LEU A N 1
ATOM 2164 C CA . LEU A 1 284 ? -4.855 -6.593 -6.845 1.00 97.38 284 LEU A CA 1
ATOM 2165 C C . LEU A 1 284 ? -6.054 -6.040 -6.059 1.00 97.38 284 LEU A C 1
ATOM 2167 O O . LEU A 1 284 ? -6.547 -6.689 -5.129 1.00 97.38 284 LEU A O 1
ATOM 2171 N N . VAL A 1 285 ? -6.562 -4.860 -6.428 1.00 97.25 285 VAL A N 1
ATOM 2172 C CA . VAL A 1 285 ? -7.778 -4.300 -5.829 1.00 97.25 285 VAL A CA 1
ATOM 2173 C C . VAL A 1 285 ? -9.019 -5.066 -6.287 1.00 97.25 285 VAL A C 1
ATOM 2175 O O . VAL A 1 285 ? -9.937 -5.263 -5.492 1.00 97.25 285 VAL A O 1
ATOM 2178 N N . ALA A 1 286 ? -9.037 -5.598 -7.511 1.00 94.69 286 ALA A N 1
ATOM 2179 C CA . ALA A 1 286 ? -10.195 -6.305 -8.049 1.00 94.69 286 ALA A CA 1
ATOM 2180 C C . ALA A 1 286 ? -10.636 -7.489 -7.153 1.00 94.69 286 ALA A C 1
ATOM 2182 O O . ALA A 1 286 ? -9.794 -8.241 -6.653 1.00 94.69 286 ALA A O 1
ATOM 2183 N N . PRO A 1 287 ? -11.951 -7.69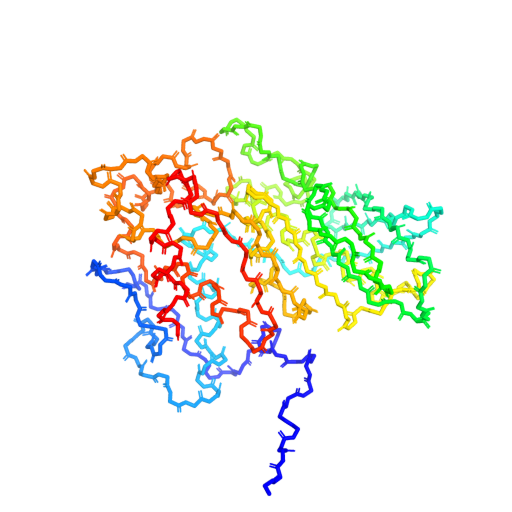9 -6.943 1.00 94.62 287 PRO A N 1
ATOM 2184 C CA . PRO A 1 287 ? -13.093 -6.964 -7.504 1.00 94.62 287 PRO A CA 1
ATOM 2185 C C . PRO A 1 287 ? -13.577 -5.790 -6.623 1.00 94.62 287 PRO A C 1
ATOM 2187 O O . PRO A 1 287 ? -14.717 -5.349 -6.761 1.00 94.62 287 PRO A O 1
ATOM 2190 N N . ARG A 1 288 ? -12.766 -5.328 -5.663 1.00 97.44 288 ARG A N 1
ATOM 2191 C CA . ARG A 1 288 ? -13.114 -4.224 -4.752 1.00 97.44 288 ARG A CA 1
ATOM 2192 C C . ARG A 1 288 ? -13.072 -2.893 -5.509 1.00 97.44 288 ARG A C 1
ATOM 2194 O O . ARG A 1 288 ? -12.583 -2.820 -6.635 1.00 97.44 288 ARG A O 1
ATOM 2201 N N . GLY A 1 289 ? -13.627 -1.843 -4.910 1.00 98.06 289 GLY A N 1
ATOM 2202 C CA . GLY A 1 289 ? -13.678 -0.529 -5.540 1.00 98.06 289 GLY A CA 1
ATOM 2203 C C . GLY A 1 289 ? -12.292 0.104 -5.655 1.00 98.06 289 GLY A C 1
ATOM 2204 O O . GLY A 1 289 ? -11.544 0.143 -4.681 1.00 98.06 289 GLY A O 1
ATOM 2205 N N . LEU A 1 290 ? -11.983 0.661 -6.823 1.00 98.44 290 LEU A N 1
ATOM 2206 C CA . LEU A 1 290 ? -10.821 1.515 -7.056 1.00 98.44 290 LEU A CA 1
ATOM 2207 C C . LEU A 1 290 ? -11.308 2.802 -7.728 1.00 98.44 290 LEU A C 1
ATOM 2209 O O . LEU A 1 290 ? -11.881 2.747 -8.814 1.00 98.44 290 LEU A O 1
ATOM 2213 N N . LEU A 1 291 ? -11.103 3.945 -7.076 1.00 98.31 291 LEU A N 1
ATOM 2214 C CA . LEU A 1 291 ? -11.386 5.266 -7.634 1.00 98.31 291 LEU A CA 1
ATOM 2215 C C . LEU A 1 291 ? -10.087 6.057 -7.700 1.00 98.31 291 LEU A C 1
ATOM 2217 O O . LEU A 1 291 ? -9.623 6.562 -6.686 1.00 98.31 291 LEU A O 1
ATOM 2221 N N . VAL A 1 292 ? -9.516 6.181 -8.891 1.00 97.81 292 VAL A N 1
ATOM 2222 C CA . VAL A 1 292 ? -8.300 6.973 -9.084 1.00 97.81 292 VAL A CA 1
ATOM 2223 C C . VAL A 1 292 ? -8.656 8.415 -9.409 1.00 97.81 292 VAL A C 1
ATOM 2225 O O . VAL A 1 292 ? -9.487 8.673 -10.279 1.00 97.81 292 VAL A O 1
ATOM 2228 N N . ILE A 1 293 ? -8.011 9.345 -8.709 1.00 97.19 293 ILE A N 1
ATOM 2229 C CA . ILE A 1 293 ? -8.096 10.783 -8.960 1.00 97.19 293 ILE A CA 1
ATOM 2230 C C . ILE A 1 293 ? -6.685 11.234 -9.318 1.00 97.19 293 ILE A C 1
ATOM 2232 O O . ILE A 1 293 ? -5.772 11.022 -8.530 1.00 97.19 293 ILE A O 1
ATOM 2236 N N . ASP A 1 294 ? -6.488 11.832 -10.488 1.00 95.62 294 ASP A N 1
ATOM 2237 C CA . ASP A 1 294 ? -5.165 12.268 -10.947 1.00 95.62 294 ASP A CA 1
ATOM 2238 C C . ASP A 1 294 ? -5.231 13.668 -11.571 1.00 95.62 294 ASP A C 1
ATOM 2240 O O . ASP A 1 294 ? -6.320 14.209 -11.788 1.00 95.62 294 ASP A O 1
ATOM 2244 N N . ASN A 1 295 ? -4.071 14.266 -11.833 1.00 95.44 295 ASN A N 1
ATOM 2245 C CA . ASN A 1 295 ? -3.955 15.674 -12.180 1.00 95.44 295 ASN A CA 1
ATOM 2246 C C . ASN A 1 295 ? -3.039 15.908 -13.386 1.00 95.44 295 ASN A C 1
ATOM 2248 O O . ASN A 1 295 ? -1.818 15.981 -13.276 1.00 95.44 295 ASN A O 1
ATOM 2252 N N . ILE A 1 296 ? -3.663 16.116 -14.548 1.00 93.25 296 ILE A N 1
ATOM 2253 C CA . ILE A 1 296 ? -2.973 16.371 -15.824 1.00 93.25 296 ILE A CA 1
ATOM 2254 C C . ILE A 1 296 ? -2.171 17.680 -15.851 1.00 93.25 296 ILE A C 1
ATOM 2256 O O . ILE A 1 296 ? -1.406 17.904 -16.782 1.00 93.25 296 ILE A O 1
ATOM 2260 N N . GLY A 1 297 ? -2.362 18.566 -14.867 1.00 94.38 297 GLY A N 1
ATOM 2261 C CA . GLY A 1 297 ? -1.626 19.825 -14.764 1.00 94.38 297 GLY A CA 1
ATOM 2262 C C . GLY A 1 297 ? -0.200 19.675 -14.224 1.00 94.38 297 GLY A C 1
ATOM 2263 O O . GLY A 1 297 ? 0.540 20.656 -14.233 1.00 94.38 297 GLY A O 1
ATOM 2264 N N . TYR A 1 298 ? 0.184 18.486 -13.748 1.00 95.25 298 TYR A N 1
ATOM 2265 C CA . TYR A 1 298 ? 1.481 18.230 -13.122 1.00 95.25 298 TYR A CA 1
ATOM 2266 C C . TYR A 1 298 ? 2.215 17.094 -13.838 1.00 95.25 298 TYR A C 1
ATOM 2268 O O . TYR A 1 298 ? 2.065 15.927 -13.486 1.00 95.25 298 TYR A O 1
ATOM 2276 N N . GLU A 1 299 ? 3.065 17.454 -14.803 1.00 95.19 299 GLU A N 1
ATOM 2277 C CA . GLU A 1 299 ? 3.877 16.514 -15.597 1.00 95.19 299 GLU A CA 1
ATOM 2278 C C . GLU A 1 299 ? 4.687 15.541 -14.727 1.00 95.19 299 GLU A C 1
ATOM 2280 O O . GLU A 1 299 ? 4.830 14.374 -15.064 1.00 95.19 299 GLU A O 1
ATOM 2285 N N . TRP A 1 300 ? 5.153 15.995 -13.558 1.00 97.19 300 TRP A N 1
ATOM 2286 C CA . TRP A 1 300 ? 5.888 15.172 -12.593 1.00 97.19 300 TRP A CA 1
ATOM 2287 C C . TRP A 1 300 ? 5.175 13.866 -12.214 1.00 97.19 300 TRP A C 1
ATOM 2289 O O . TRP A 1 300 ? 5.823 12.858 -11.937 1.00 97.19 300 TRP A O 1
ATOM 2299 N N . LEU A 1 301 ? 3.838 13.875 -12.208 1.00 96.69 301 LEU A N 1
ATOM 2300 C CA . LEU A 1 301 ? 3.031 12.707 -11.866 1.00 96.69 301 LEU A CA 1
ATOM 2301 C C . LEU A 1 301 ? 3.030 11.638 -12.970 1.00 96.69 301 LEU A C 1
ATOM 2303 O O . LEU A 1 301 ? 2.683 10.495 -12.680 1.00 96.69 301 LEU A O 1
ATOM 2307 N N . GLY A 1 302 ? 3.429 11.981 -14.198 1.00 96.69 302 GLY A N 1
ATOM 2308 C CA . GLY A 1 302 ? 3.315 11.118 -15.371 1.00 96.69 302 GLY A CA 1
ATOM 2309 C C . GLY A 1 302 ? 1.860 10.922 -15.791 1.00 96.69 302 GLY A C 1
ATOM 2310 O O . GLY A 1 302 ? 1.341 9.809 -15.670 1.00 96.69 302 GLY A O 1
ATOM 2311 N N . PRO A 1 303 ? 1.141 11.978 -16.216 1.00 94.62 303 PRO A N 1
ATOM 2312 C CA . PRO A 1 303 ? -0.277 11.879 -16.550 1.00 94.62 303 PRO A CA 1
ATOM 2313 C C . PRO A 1 303 ? -0.570 10.856 -17.657 1.00 94.62 303 PRO A C 1
ATOM 2315 O O . PRO A 1 303 ? -1.585 10.152 -17.578 1.00 94.62 303 PRO A O 1
ATOM 2318 N N . TRP A 1 304 ? 0.300 10.716 -18.664 1.00 94.81 304 TRP A N 1
ATOM 2319 C CA . TRP A 1 304 ? 0.113 9.710 -19.716 1.00 94.81 304 TRP A CA 1
ATOM 2320 C C . TRP A 1 304 ? 0.463 8.308 -19.234 1.00 94.81 304 TRP A C 1
ATOM 2322 O O . TRP A 1 304 ? -0.217 7.347 -19.610 1.00 94.81 304 TRP A O 1
ATOM 2332 N N . SER A 1 305 ? 1.464 8.192 -18.366 1.00 97.19 305 SER A N 1
ATOM 2333 C CA . SER A 1 305 ? 1.806 6.964 -17.668 1.00 97.19 305 SER A CA 1
ATOM 2334 C C . SER A 1 305 ? 0.643 6.476 -16.809 1.00 97.19 305 SER A C 1
ATOM 2336 O O . SER A 1 305 ? 0.164 5.368 -17.038 1.00 97.19 305 SER A O 1
ATOM 2338 N N . SER A 1 306 ? 0.097 7.306 -15.915 1.00 96.81 306 SER A N 1
ATOM 2339 C CA . SER A 1 306 ? -1.095 6.994 -15.111 1.00 96.81 306 SER A CA 1
ATOM 2340 C C . SER A 1 306 ? -2.290 6.594 -15.977 1.00 96.81 306 SER A C 1
ATOM 2342 O O . SER A 1 306 ? -2.916 5.554 -15.745 1.00 96.81 306 SER A O 1
ATOM 2344 N N . TYR A 1 307 ? -2.600 7.384 -17.011 1.00 95.75 307 TYR A N 1
ATOM 2345 C CA . TYR A 1 307 ? -3.715 7.094 -17.912 1.00 95.75 307 TYR A CA 1
ATOM 2346 C C . TYR A 1 307 ? -3.534 5.755 -18.638 1.00 95.75 307 TYR A C 1
ATOM 2348 O O . TYR A 1 307 ? -4.454 4.937 -18.678 1.00 95.75 307 TYR A O 1
ATOM 2356 N N . GLY A 1 308 ? -2.350 5.500 -19.199 1.00 96.50 308 GLY A N 1
ATOM 2357 C CA . GLY A 1 308 ? -2.049 4.259 -19.908 1.00 96.50 308 GLY A CA 1
ATOM 2358 C C . GLY A 1 308 ? -1.998 3.039 -18.988 1.00 96.50 308 GLY A C 1
ATOM 2359 O O . GLY A 1 308 ? -2.444 1.962 -19.388 1.00 96.50 308 GLY A O 1
ATOM 2360 N N . CYS A 1 309 ? -1.504 3.217 -17.763 1.00 97.12 309 CYS A N 1
ATOM 2361 C CA . CYS A 1 309 ? -1.379 2.171 -16.754 1.00 97.12 309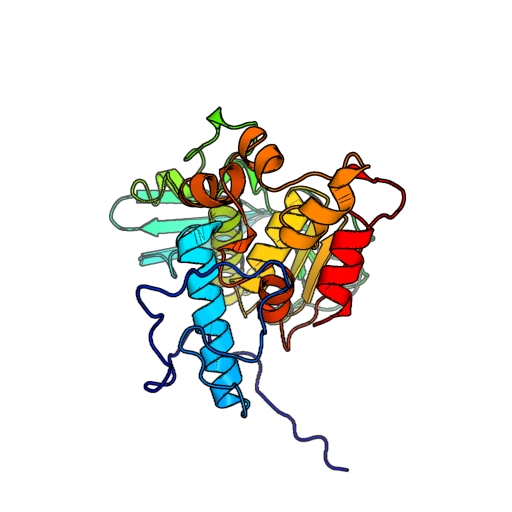 CYS A CA 1
ATOM 2362 C C . CYS A 1 309 ? -2.757 1.674 -16.296 1.00 97.12 309 CYS A C 1
ATOM 2364 O O . CYS A 1 309 ? -2.999 0.472 -16.232 1.00 97.12 309 CYS A O 1
ATOM 2366 N N . LEU A 1 310 ? -3.702 2.586 -16.056 1.00 93.56 310 LEU A N 1
ATOM 2367 C CA . LEU A 1 310 ? -5.043 2.236 -15.573 1.00 93.56 310 LEU A CA 1
ATOM 2368 C C . LEU A 1 310 ? -6.058 1.991 -16.695 1.00 93.56 310 LEU A C 1
ATOM 2370 O O . LEU A 1 310 ? -7.017 1.246 -16.509 1.00 93.56 310 LEU A O 1
ATOM 2374 N N . GLY A 1 311 ? -5.856 2.596 -17.867 1.00 79.56 311 GLY A N 1
ATOM 2375 C CA . GLY A 1 311 ? -6.752 2.478 -19.018 1.00 79.56 311 GLY A CA 1
ATOM 2376 C C . GLY A 1 311 ? -6.614 1.175 -19.813 1.00 79.56 311 GLY A C 1
ATOM 2377 O O . GLY A 1 311 ? -7.380 0.963 -20.753 1.00 79.56 311 GLY A O 1
ATOM 2378 N N . ARG A 1 312 ? -5.639 0.315 -19.481 1.00 60.47 312 ARG A N 1
ATOM 2379 C CA . ARG A 1 312 ? -5.372 -0.964 -20.171 1.00 60.47 312 ARG A CA 1
ATOM 2380 C C . ARG A 1 312 ? -5.470 -2.212 -19.277 1.00 60.47 312 ARG A C 1
ATOM 2382 O O . ARG A 1 312 ? -4.950 -3.256 -19.669 1.00 60.47 312 ARG A O 1
ATOM 2389 N N . ALA A 1 313 ? -6.113 -2.108 -18.112 1.00 42.84 313 ALA A N 1
ATOM 2390 C CA . ALA A 1 313 ? -6.371 -3.240 -17.214 1.00 42.84 313 ALA A CA 1
ATOM 2391 C C . ALA A 1 313 ? -7.471 -4.185 -17.733 1.00 42.84 313 ALA A C 1
ATOM 2393 O O . ALA A 1 313 ? -8.478 -3.684 -18.285 1.00 42.84 313 ALA A O 1
#

Secondary structure (DSSP, 8-state):
--------TT--SSSS--TTPPPPPTT-----SSPP-TTB-TTS-B--SHHHHHHHHHHHHHHHIIIII-----S-SEEEEEEETTEEEEEEEETTEEEEE--EEEPPSSS-SSEEEEEEESS--SPPPTT-EEEEE--TTTS--SSGGGTT-SHHHHH-GGGTTS-HHHHHHHHHHHHHHHHHH-GGG-EEEEEEEEEEETHHHHHHHHHHHH-TTEEEEEEES--TTTTS-HHHHHHHGGGS----HHHHHHH--SS-TTHHHHHHH-GGGSS--HHHHHHTTTTSEE--B--TT-GGG-HHHHHHHHTT-

Nearest PDB structures (foldseek):
  3pic-assembly3_C  TM=9.845E-01  e=3.073E-39  Trichoderma reesei
  6rv9-assembly1_A  TM=9.584E-01  e=1.353E-37  Cerrena unicolor
  6rv8-assembly1_A  TM=9.566E-01  e=3.486E-37  Cerrena unicolor
  4g4j-assembly1_A  TM=9.679E-01  e=8.011E-36  Thermothelomyces thermophilus ATCC 42464
  8b48-assembly2_B  TM=9.614E-01  e=2.943E-35  Lentithecium fluviatile

Sequence (313 aa):
MSYMLLYNSRDTGLTKRPDNCPKIPRDATHYDPKLPDPFRFANGRPVKTISDFVCRQREVSELFQNLELGTKPGKPDAVSGSIFGGNLSITATVDDKTISFIPTITYPLNGTAPYPAIIAFGSLTIPAPSGVAIITYNNDEIGAQINQSSRGQGKFFELYPDKTANGAMTAWAWGVSRIIDVLETLPSTNIDPRKIAVTGCSRDGKGALVAGALDSRIVLTIPQESGSGGTACWRLSDYENHNGTTQTASEIVQENVWFASQFDEFANTTVNTLPFDHHMLAGLVAPRGLLVIDNIGYEWLGPWSSYGCLGRA

Solvent-accessible surface area (backbone atoms only — not comparable to full-atom values): 16386 Å² total; per-residue (Å²): 133,84,80,73,86,74,70,78,81,81,73,72,48,78,87,59,77,64,92,80,51,82,76,85,49,96,71,42,58,48,86,43,88,61,82,58,64,84,55,40,44,75,81,66,49,73,48,85,47,73,72,42,45,44,39,39,46,46,52,51,53,51,48,42,24,75,47,35,31,24,80,65,71,79,83,59,83,40,73,46,61,50,75,58,96,40,38,36,39,37,38,42,27,41,95,93,32,71,44,71,53,68,33,36,49,46,76,46,98,49,74,64,80,54,19,36,32,35,39,15,34,66,47,78,87,64,85,83,57,87,38,36,23,40,32,35,31,67,38,56,61,28,19,26,66,86,23,54,86,25,56,44,36,32,47,45,24,68,52,36,69,93,47,36,57,33,6,23,29,33,35,34,26,45,51,52,53,51,52,49,56,33,42,70,73,40,71,91,69,41,50,34,58,80,40,26,28,29,26,12,55,32,76,33,3,19,29,16,42,48,25,28,36,78,33,75,61,39,46,30,24,30,25,26,48,22,14,48,81,28,52,11,15,55,67,41,14,54,59,57,27,75,87,55,68,23,44,31,53,54,53,53,63,68,53,27,22,54,46,10,64,70,23,50,60,34,33,70,72,46,58,36,32,49,74,57,45,32,37,53,49,59,52,39,32,61,94,39,46,75,51,80,44,75,56,80,90,41,54,48,34,19,48,66,14,25,49,56,21,63,75,69,109

pLDDT: mean 92.97, std 14.63, range [25.2, 98.94]

Radius of gyration: 18.95 Å; Cα contacts (8 Å, |Δi|>4): 683; chains: 1; bounding box: 50×46×48 Å

Foldseek 3Di:
DDPPPPDPLPPQQQPDDPPPQDDQDPQLFDFDLDFFDLQAASVRHGNDDPSSNSSSLNSLLVLCCVFKFPDQDDAAPDWEWDDDPQWIWIWGAHDHFIDIDTWGKDFAPDADFLFFEEEEEQDDPDPDDHRYIYTDDDLCQQFNWQWAVSQLHHPVSSRVVVGSLGASLSSLLNVVVSVLVHVVVPCVSRHDLQRYAYEYEACSLLSQLLSLLNDSSHQEGERAAPAESRLFWQSLQVVLCPVFQADHLLRVSRTTRRIGPSNNVCSNPHVSRRSHICLSSNVSNPPGHYHYHHDPVDCNRVPVRSCVSPVPD

Organism: Aureobasidium pullulans (NCBI:txid5580)

InterPro domains:
  IPR029058 Alpha/Beta hydrolase fold [G3DSA:3.40.50.1820] (15-313)
  IPR029058 Alpha/Beta hydrolase fold [SSF53474] (105-234)
  IPR054579 4-O-methyl-glucuronoyl methylesterase-like domain [PF22244] (90-310)